Protein AF-A0A3R7GLI2-F1 (afdb_monomer)

Sequence (186 aa):
MEHVQGNAFTQNGYARLEALFQCEGLDLNDVQYLYNLLGQDGDVFDLVLVLRSPSLLTEYEPGRLAQRVFGTVTVLRRVLIKYREMEDQVRKLGKTSISDALKAQSENRNLRRQHKFLGDYWAREVKRLLDEKYDSTQRFREDVRKIYHECAENKQALEEEVHDLNEKLKDATMHCQILARQLRKS

Secondary structure (DSSP, 8-state):
--EETTTEEEEE-TTSPEEEEE-----HHHHHHHHHHH-TT--HHHHHHGGG-HHHHHHS-HHHHHHHHHHHHHHHHHHHHHHHHHHHHHHHHHHHHHHHHHHHHHHHHHHHHHHHHHHHHHHHHHHHHHHHHHHHHHHHHHHHHHHHHHHHHHHHHHHHHHHHHHHHHHHHHHHHHHHHHHHTT-

Mean predicted aligned error: 16.58 Å

pLDDT: mean 80.16, std 20.27, range [38.34, 98.5]

Organism: NCBI:txid325452

Solvent-accessible surface area (backbone atoms only — not comparable to full-atom values): 10407 Å² total; per-residue (Å²): 126,62,82,49,90,73,63,29,40,52,43,83,41,88,90,83,42,70,47,76,46,76,52,67,75,72,52,74,67,55,53,53,49,50,48,70,72,51,39,100,84,41,57,64,59,50,72,57,41,64,74,62,36,72,69,51,68,74,74,40,61,70,69,62,50,50,53,49,52,47,52,52,41,43,50,51,48,55,51,50,55,53,50,53,55,49,51,52,48,54,54,50,52,50,51,52,51,52,52,52,52,51,49,54,50,53,50,52,54,50,52,54,52,51,52,50,52,51,50,59,47,51,56,50,50,52,49,52,53,51,50,53,51,50,52,52,54,48,51,52,53,50,52,52,53,48,53,54,49,53,51,51,53,52,50,50,55,49,53,51,52,52,50,54,50,50,52,54,50,49,52,53,50,52,51,52,52,51,52,57,54,53,62,76,74,108

Radius of gyration: 58.91 Å; Cα contacts (8 Å, |Δi|>4): 65; chains: 1; bounding box: 119×25×161 Å

Structure (mmCIF, N/CA/C/O backbone):
data_AF-A0A3R7GLI2-F1
#
_entry.id   AF-A0A3R7GLI2-F1
#
loop_
_atom_site.group_PDB
_atom_site.id
_atom_site.type_symbol
_atom_site.label_atom_id
_atom_site.label_alt_id
_atom_site.label_comp_id
_atom_site.label_asym_id
_atom_site.label_entity_id
_atom_site.label_seq_id
_atom_site.pdbx_PDB_ins_code
_atom_site.Cartn_x
_atom_site.Cartn_y
_atom_site.Cartn_z
_atom_site.occupancy
_atom_site.B_iso_or_equiv
_atom_site.auth_seq_id
_atom_site.auth_comp_id
_atom_site.auth_asym_id
_atom_site.auth_atom_id
_atom_site.pdbx_PDB_model_num
ATOM 1 N N . MET A 1 1 ? 53.261 5.693 -62.642 1.00 44.53 1 MET A N 1
ATOM 2 C CA . MET A 1 1 ? 52.714 5.401 -61.303 1.00 44.53 1 MET A CA 1
ATOM 3 C C . MET A 1 1 ? 53.441 4.168 -60.822 1.00 44.53 1 MET A C 1
ATOM 5 O O . MET A 1 1 ? 53.191 3.101 -61.369 1.00 44.53 1 MET A O 1
ATOM 9 N N . GLU A 1 2 ? 54.388 4.319 -59.902 1.00 38.34 2 GLU A N 1
ATOM 10 C CA . GLU A 1 2 ? 54.962 3.165 -59.209 1.00 38.34 2 GLU A CA 1
ATOM 11 C C . GLU A 1 2 ? 54.164 2.935 -57.927 1.00 38.34 2 GLU A C 1
ATOM 13 O O . GLU A 1 2 ? 53.887 3.864 -57.168 1.00 38.34 2 GLU A O 1
ATOM 18 N N . HIS A 1 3 ? 53.722 1.696 -57.730 1.00 43.16 3 HIS A N 1
ATOM 19 C CA . HIS A 1 3 ? 53.072 1.279 -56.499 1.00 43.16 3 HIS A CA 1
ATOM 20 C C . HIS A 1 3 ? 54.148 1.092 -55.432 1.00 43.16 3 HIS A C 1
ATOM 22 O O . HIS A 1 3 ? 54.913 0.130 -55.491 1.00 43.16 3 HIS A O 1
ATOM 28 N N . VAL A 1 4 ? 54.181 1.976 -54.437 1.00 42.88 4 VAL A N 1
ATOM 29 C CA . VAL A 1 4 ? 54.943 1.719 -53.216 1.00 42.88 4 VAL A CA 1
ATOM 30 C C . VAL A 1 4 ? 54.059 0.871 -52.305 1.00 42.88 4 VAL A C 1
ATOM 32 O O . VAL A 1 4 ? 52.868 1.131 -52.126 1.00 42.88 4 VAL A O 1
ATOM 35 N N . GLN A 1 5 ? 54.622 -0.224 -51.808 1.00 41.00 5 GLN A N 1
ATOM 36 C CA . GLN A 1 5 ? 53.919 -1.242 -51.037 1.00 41.00 5 GLN A CA 1
ATOM 37 C C . GLN A 1 5 ? 53.166 -0.614 -49.845 1.00 41.00 5 GLN A C 1
ATOM 39 O O . GLN A 1 5 ? 53.774 0.019 -48.988 1.00 41.00 5 GLN A O 1
ATOM 44 N N . GLY A 1 6 ? 51.840 -0.806 -49.805 1.00 49.44 6 GLY A N 1
ATOM 45 C CA . GLY A 1 6 ? 50.944 -0.312 -48.751 1.00 49.44 6 GLY A CA 1
ATOM 46 C C . GLY A 1 6 ? 50.245 1.010 -49.082 1.00 49.44 6 GLY A C 1
ATOM 47 O O . GLY A 1 6 ? 50.699 2.052 -48.638 1.00 49.44 6 GLY A O 1
ATOM 48 N N . ASN A 1 7 ? 49.120 0.954 -49.817 1.00 49.56 7 ASN A N 1
ATOM 49 C CA . ASN A 1 7 ? 48.130 2.029 -50.070 1.00 49.56 7 ASN A CA 1
ATOM 50 C C . ASN A 1 7 ? 48.667 3.462 -50.301 1.00 49.56 7 ASN A C 1
ATOM 52 O O . ASN A 1 7 ? 47.937 4.439 -50.111 1.00 49.56 7 ASN A O 1
ATOM 56 N N . ALA A 1 8 ? 49.927 3.593 -50.709 1.00 44.00 8 ALA A N 1
ATOM 57 C CA . ALA A 1 8 ? 50.622 4.849 -50.888 1.00 44.00 8 ALA A CA 1
ATOM 58 C C . ALA A 1 8 ? 51.023 4.987 -52.357 1.00 44.00 8 ALA A C 1
ATOM 60 O O . ALA A 1 8 ? 51.628 4.087 -52.941 1.00 44.00 8 ALA A O 1
ATOM 61 N N . PHE A 1 9 ? 50.663 6.117 -52.957 1.00 49.59 9 PHE A N 1
ATOM 62 C CA . PHE A 1 9 ? 50.966 6.429 -54.348 1.00 49.59 9 PHE A CA 1
ATOM 63 C C . PHE A 1 9 ? 51.975 7.571 -54.407 1.00 49.59 9 PHE A C 1
ATOM 65 O O . PHE A 1 9 ? 51.814 8.571 -53.706 1.00 49.59 9 PHE A O 1
ATOM 72 N N . THR A 1 10 ? 52.992 7.449 -55.259 1.00 47.41 10 THR A N 1
ATOM 73 C CA . THR A 1 10 ? 53.890 8.560 -55.585 1.00 47.41 10 THR A CA 1
ATOM 74 C C . THR A 1 10 ? 53.328 9.341 -56.772 1.00 47.41 10 THR A C 1
ATOM 76 O O . THR A 1 10 ? 53.032 8.785 -57.836 1.00 47.41 10 THR A O 1
ATOM 79 N N . GLN A 1 11 ? 53.141 10.650 -56.590 1.00 48.44 11 GLN A N 1
ATOM 80 C CA . GLN A 1 11 ? 52.811 11.573 -57.676 1.00 48.44 11 GLN A CA 1
ATOM 81 C C . GLN A 1 11 ? 54.014 12.474 -57.958 1.00 48.44 11 GLN A C 1
ATOM 83 O O . GLN A 1 11 ? 54.547 13.101 -57.043 1.00 48.44 11 GLN A O 1
ATOM 88 N N . ASN A 1 12 ? 54.413 12.569 -59.232 1.00 45.59 12 ASN A N 1
ATOM 89 C CA . ASN A 1 12 ? 55.433 13.519 -59.673 1.00 45.59 12 ASN A CA 1
ATOM 90 C C . ASN A 1 12 ? 54.927 14.952 -59.464 1.00 45.59 12 ASN A C 1
ATOM 92 O O . ASN A 1 12 ? 54.012 15.405 -60.154 1.00 45.59 12 ASN A O 1
ATOM 96 N N . GLY A 1 13 ? 55.525 15.656 -58.508 1.00 54.19 13 GLY A N 1
ATOM 97 C CA . GLY A 1 13 ? 55.363 17.088 -58.315 1.00 54.19 13 GLY A CA 1
ATOM 98 C C . GLY A 1 13 ? 56.221 17.901 -59.286 1.00 54.19 13 GLY A C 1
ATOM 99 O O . GLY A 1 13 ? 57.098 17.383 -59.986 1.00 54.19 13 GLY A O 1
ATOM 100 N N . TYR A 1 14 ? 55.984 19.214 -59.316 1.00 43.09 14 TYR A N 1
ATOM 101 C CA . TYR A 1 14 ? 56.868 20.144 -60.019 1.00 43.09 14 TYR A CA 1
ATOM 102 C C . TYR A 1 14 ? 58.293 20.032 -59.442 1.00 43.09 14 TYR A C 1
ATOM 104 O O . TYR A 1 14 ? 58.470 20.030 -58.228 1.00 43.09 14 TYR A O 1
ATOM 112 N N . ALA A 1 15 ? 59.299 19.939 -60.321 1.00 50.97 15 ALA A N 1
ATOM 113 C CA . ALA A 1 15 ? 60.729 19.809 -59.995 1.00 50.97 15 ALA A CA 1
ATOM 114 C C . ALA A 1 15 ? 61.221 18.452 -59.424 1.00 50.97 15 ALA A C 1
ATOM 116 O O . ALA A 1 15 ? 62.150 18.440 -58.621 1.00 50.97 15 ALA A O 1
ATOM 117 N N . ARG A 1 16 ? 60.684 17.305 -59.884 1.00 48.94 16 ARG A N 1
ATOM 118 C CA . ARG A 1 16 ? 61.143 15.935 -59.510 1.00 48.94 16 ARG A CA 1
ATOM 119 C C . ARG A 1 16 ? 60.937 15.550 -58.032 1.00 48.94 16 ARG A C 1
ATOM 121 O O . ARG A 1 16 ? 61.539 14.591 -57.562 1.00 48.94 16 ARG A O 1
ATOM 128 N N . LEU A 1 17 ? 60.080 16.258 -57.299 1.00 44.62 17 LEU A N 1
ATOM 129 C CA . LEU A 1 17 ? 59.667 15.849 -55.954 1.00 44.62 17 LEU A CA 1
ATOM 130 C C . LEU A 1 17 ? 58.496 14.868 -56.039 1.00 44.62 17 LEU A C 1
ATOM 132 O O . LEU A 1 17 ? 57.423 15.227 -56.515 1.00 44.62 17 LEU A O 1
ATOM 136 N N . GLU A 1 18 ? 58.697 13.641 -55.568 1.00 53.31 18 GLU A N 1
ATOM 137 C CA . GLU A 1 18 ? 57.627 12.654 -55.416 1.00 53.31 18 GLU A CA 1
ATOM 138 C C . GLU A 1 18 ? 56.880 12.906 -54.102 1.00 53.31 18 GLU A C 1
ATOM 140 O O . GLU A 1 18 ? 57.451 12.807 -53.015 1.00 53.31 18 GLU A O 1
ATOM 145 N N . ALA A 1 19 ? 55.596 13.253 -54.191 1.00 52.72 19 ALA A N 1
ATOM 146 C CA . ALA A 1 19 ? 54.727 13.353 -53.023 1.00 52.72 19 ALA A CA 1
ATOM 147 C C . ALA A 1 19 ? 54.057 11.995 -52.771 1.00 52.72 19 ALA A C 1
ATOM 149 O O . ALA A 1 19 ? 53.404 11.452 -53.665 1.00 52.72 19 ALA A O 1
ATOM 150 N N . LEU A 1 20 ? 54.222 11.456 -51.558 1.00 45.91 20 LEU A N 1
ATOM 151 C CA . LEU A 1 20 ? 53.552 10.237 -51.103 1.00 45.91 20 LEU A CA 1
ATOM 152 C C . LEU A 1 20 ? 52.127 10.566 -50.645 1.00 45.91 20 LEU A C 1
ATOM 154 O O . LEU A 1 20 ? 51.928 11.244 -49.638 1.00 45.91 20 LEU A O 1
ATOM 158 N N . PHE A 1 21 ? 51.136 10.054 -51.368 1.00 49.72 21 PHE A N 1
ATOM 159 C CA . PHE A 1 21 ? 49.729 10.114 -50.986 1.00 49.72 21 PHE A CA 1
ATOM 160 C C . PHE A 1 21 ? 49.310 8.785 -50.371 1.00 49.72 21 PHE A C 1
ATOM 162 O O . PHE A 1 21 ? 49.219 7.784 -51.076 1.00 49.72 21 PHE A O 1
ATOM 169 N N . GLN A 1 22 ? 49.037 8.776 -49.066 1.00 52.19 22 GLN A N 1
ATOM 170 C CA . GLN A 1 22 ? 48.449 7.629 -48.378 1.00 52.19 22 GLN A CA 1
ATOM 171 C C . GLN A 1 22 ? 46.925 7.703 -48.503 1.00 52.19 22 GLN A C 1
ATOM 173 O O . GLN A 1 22 ? 46.304 8.666 -48.049 1.00 52.19 22 GLN A O 1
ATOM 178 N N . CYS A 1 23 ? 46.318 6.712 -49.151 1.00 52.50 23 CYS A N 1
ATOM 179 C CA . CYS A 1 23 ? 44.879 6.681 -49.387 1.00 52.50 23 CYS A CA 1
ATOM 180 C C . CYS A 1 23 ? 44.239 5.562 -48.566 1.00 52.50 23 CYS A C 1
ATOM 182 O O . CYS A 1 23 ? 44.448 4.375 -48.814 1.00 52.50 23 CYS A O 1
ATOM 184 N N . GLU A 1 24 ? 43.436 5.937 -47.575 1.00 57.94 24 GLU A N 1
ATOM 185 C CA . GLU A 1 24 ? 42.637 4.990 -46.805 1.00 57.94 24 GLU A CA 1
ATOM 186 C C . GLU A 1 24 ? 41.416 4.555 -47.628 1.00 57.94 24 GLU A C 1
ATOM 188 O O . GLU A 1 24 ? 40.456 5.305 -47.788 1.00 57.94 24 GLU A O 1
ATOM 193 N N . GLY A 1 25 ? 41.459 3.340 -48.181 1.00 62.31 25 GLY A N 1
ATOM 194 C CA . GLY A 1 25 ? 40.327 2.739 -48.894 1.00 62.31 25 GLY A CA 1
ATOM 195 C C . GLY A 1 25 ? 39.158 2.376 -47.970 1.00 62.31 25 GLY A C 1
ATOM 196 O O . GLY A 1 25 ? 39.333 2.272 -46.753 1.00 62.31 25 GLY A O 1
ATOM 197 N N . LEU A 1 26 ? 37.979 2.164 -48.561 1.00 71.19 26 LEU A N 1
ATOM 198 C CA . LEU A 1 26 ? 36.873 1.455 -47.910 1.00 71.19 26 LEU A CA 1
ATOM 199 C C . LEU A 1 26 ? 37.201 -0.039 -47.907 1.00 71.19 26 LEU A C 1
ATOM 201 O O . LEU A 1 26 ? 37.624 -0.578 -48.933 1.00 71.19 26 LEU A O 1
ATOM 205 N N . ASP A 1 27 ? 37.021 -0.698 -46.768 1.00 72.81 27 ASP A N 1
ATOM 206 C CA . ASP A 1 27 ? 37.147 -2.151 -46.700 1.00 72.81 27 ASP A CA 1
ATOM 207 C C . ASP A 1 27 ? 35.843 -2.853 -47.132 1.00 72.81 27 ASP A C 1
ATOM 209 O O . ASP A 1 27 ? 34.820 -2.225 -47.418 1.00 72.81 27 ASP A O 1
ATOM 213 N N . LEU A 1 28 ? 35.873 -4.185 -47.216 1.00 73.06 28 LEU A N 1
ATOM 214 C CA . LEU A 1 28 ? 34.711 -4.972 -47.634 1.00 73.06 28 LEU A CA 1
ATOM 215 C C . LEU A 1 28 ? 33.506 -4.794 -46.689 1.00 73.06 28 LEU A C 1
ATOM 217 O O . LEU A 1 28 ? 32.366 -4.801 -47.153 1.00 73.06 28 LEU A O 1
ATOM 221 N N . ASN A 1 29 ? 33.745 -4.596 -45.389 1.00 77.31 29 ASN A N 1
ATOM 222 C CA . ASN A 1 29 ? 32.682 -4.376 -44.408 1.00 77.31 29 ASN A CA 1
ATOM 223 C C . ASN A 1 29 ? 32.061 -2.987 -44.571 1.00 77.31 29 ASN A C 1
ATOM 225 O O . ASN A 1 29 ? 30.852 -2.832 -44.421 1.00 77.31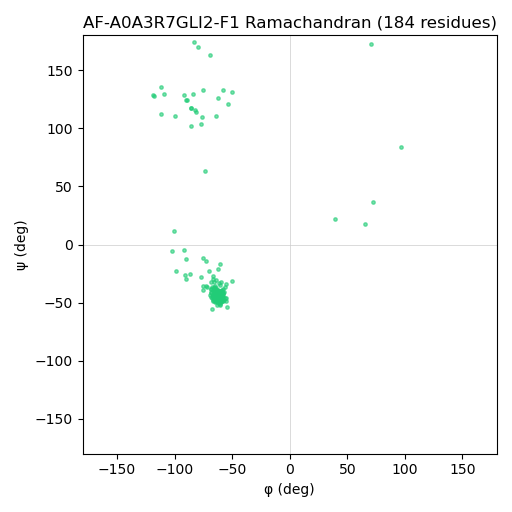 29 ASN A O 1
ATOM 229 N N . ASP A 1 30 ? 32.863 -1.977 -44.899 1.00 74.25 30 ASP A N 1
ATOM 230 C CA . ASP A 1 30 ? 32.403 -0.624 -45.194 1.00 74.25 30 ASP A CA 1
ATOM 231 C C . ASP A 1 30 ? 31.495 -0.599 -46.423 1.00 74.25 30 ASP A C 1
ATOM 233 O O . ASP A 1 30 ? 30.419 -0.002 -46.377 1.00 74.25 30 ASP A O 1
ATOM 237 N N . VAL A 1 31 ? 31.870 -1.318 -47.484 1.00 73.50 31 VAL A N 1
ATOM 238 C CA . VAL A 1 31 ? 31.051 -1.439 -48.700 1.00 73.50 31 VAL A CA 1
ATOM 239 C C . VAL A 1 31 ? 29.752 -2.206 -48.429 1.00 73.50 31 VAL A C 1
ATOM 241 O O . VAL A 1 31 ? 28.682 -1.758 -48.840 1.00 73.50 31 VAL A O 1
ATOM 244 N N . GLN A 1 32 ? 29.807 -3.320 -47.695 1.00 74.00 32 GLN A N 1
ATOM 245 C CA . GLN A 1 32 ? 28.605 -4.075 -47.314 1.00 74.00 32 GLN A CA 1
ATOM 246 C C . GLN A 1 32 ? 27.669 -3.264 -46.411 1.00 74.00 32 GLN A C 1
ATOM 248 O O . GLN A 1 32 ? 26.451 -3.312 -46.568 1.00 74.00 32 GLN A O 1
ATOM 253 N N . TYR A 1 33 ? 28.222 -2.489 -45.480 1.00 75.81 33 TYR A N 1
ATOM 254 C CA . TYR A 1 33 ? 27.436 -1.642 -44.591 1.00 75.81 33 TYR A CA 1
ATOM 255 C C . TYR A 1 33 ? 26.763 -0.494 -45.353 1.00 75.81 33 TYR A C 1
ATOM 257 O O . TYR A 1 33 ? 25.590 -0.221 -45.114 1.00 75.81 33 TYR A O 1
ATOM 265 N N . LEU A 1 34 ? 27.461 0.136 -46.307 1.00 74.56 34 LEU A N 1
ATOM 266 C CA . LEU A 1 34 ? 26.862 1.128 -47.209 1.00 74.56 34 LEU A CA 1
ATOM 267 C C . LEU A 1 34 ? 25.712 0.535 -48.024 1.00 74.56 34 LEU A C 1
ATOM 269 O O . LEU A 1 34 ? 24.665 1.166 -48.134 1.00 74.56 34 LEU A O 1
ATOM 273 N N . TYR A 1 35 ? 25.887 -0.680 -48.547 1.00 70.62 35 TYR A N 1
ATOM 274 C CA . TYR A 1 35 ? 24.849 -1.382 -49.302 1.00 70.62 35 TYR A CA 1
ATOM 275 C C . TYR A 1 35 ? 23.596 -1.638 -48.450 1.00 70.62 35 TYR A C 1
ATOM 277 O O . TYR A 1 35 ? 22.475 -1.381 -48.881 1.00 70.62 35 TYR A O 1
ATOM 285 N N . ASN A 1 36 ? 23.786 -2.066 -47.199 1.00 74.94 36 ASN A N 1
ATOM 286 C CA . ASN A 1 36 ? 22.685 -2.279 -46.259 1.00 74.94 36 ASN A CA 1
ATOM 287 C C . ASN A 1 36 ? 22.009 -0.967 -45.823 1.00 74.94 36 ASN A C 1
ATOM 289 O O . ASN A 1 36 ? 20.808 -0.963 -45.563 1.00 74.94 36 ASN A O 1
ATOM 293 N N . LEU A 1 37 ? 22.764 0.134 -45.734 1.00 71.56 37 LEU A N 1
ATOM 294 C CA . LEU A 1 37 ? 22.256 1.443 -45.320 1.00 71.56 37 LEU A CA 1
ATOM 295 C C . LEU A 1 37 ? 21.438 2.134 -46.421 1.00 71.56 37 LEU A C 1
ATOM 297 O O . LEU A 1 37 ? 20.444 2.790 -46.121 1.00 71.56 37 LEU A O 1
ATOM 301 N N . LEU A 1 38 ? 21.867 2.012 -47.678 1.00 68.38 38 LEU A N 1
ATOM 302 C CA . LEU A 1 38 ? 21.254 2.700 -48.817 1.00 68.38 38 LEU A CA 1
ATOM 303 C C . LEU A 1 38 ? 20.132 1.882 -49.485 1.00 68.38 38 LEU A C 1
ATOM 305 O O . LEU A 1 38 ? 19.351 2.442 -50.250 1.00 68.38 38 LEU A O 1
ATOM 309 N N . GLY A 1 39 ? 20.006 0.590 -49.155 1.00 61.94 39 GLY A N 1
ATOM 310 C CA . GLY A 1 39 ? 19.001 -0.307 -49.730 1.00 61.94 39 GLY A CA 1
ATOM 311 C C . GLY A 1 39 ? 19.274 -0.651 -51.201 1.00 61.94 39 GLY A C 1
ATOM 312 O O . GLY A 1 39 ? 20.166 -0.090 -51.829 1.00 61.94 39 GLY A O 1
ATOM 313 N N . GLN A 1 40 ? 18.501 -1.586 -51.770 1.00 55.53 40 GLN A N 1
ATOM 314 C CA . GLN A 1 40 ? 18.658 -2.043 -53.166 1.00 55.53 40 GLN A CA 1
ATOM 315 C C . GLN A 1 40 ? 18.485 -0.938 -54.233 1.00 55.53 40 GLN A C 1
ATOM 317 O O . GLN A 1 40 ? 18.924 -1.145 -55.358 1.00 55.53 40 GLN A O 1
ATOM 322 N N . ASP A 1 41 ? 17.898 0.212 -53.881 1.00 55.16 41 ASP A N 1
ATOM 323 C CA . ASP A 1 41 ? 17.738 1.398 -54.749 1.00 55.16 41 ASP A CA 1
ATOM 324 C C . ASP A 1 41 ? 18.894 2.410 -54.622 1.00 55.16 41 ASP A C 1
ATOM 326 O O . ASP A 1 41 ? 18.937 3.434 -55.305 1.00 55.16 41 ASP A O 1
ATOM 330 N N . GLY A 1 42 ? 19.827 2.157 -53.706 1.00 54.16 42 GLY A N 1
ATOM 331 C CA . GLY A 1 42 ? 20.953 3.021 -53.421 1.00 54.16 42 GLY A CA 1
ATOM 332 C C . GLY A 1 42 ? 22.115 2.732 -54.346 1.00 54.16 42 GLY A C 1
ATOM 333 O O . GLY A 1 42 ? 22.874 1.788 -54.130 1.00 54.16 42 GLY A O 1
ATOM 334 N N . ASP A 1 43 ? 22.277 3.579 -55.348 1.00 56.62 43 ASP A N 1
ATOM 335 C CA . ASP A 1 43 ? 23.268 3.457 -56.403 1.00 56.62 43 ASP A CA 1
ATOM 336 C C . ASP A 1 43 ? 24.695 3.794 -55.900 1.00 56.62 43 ASP A C 1
ATOM 338 O O . ASP A 1 43 ? 25.349 4.768 -56.279 1.00 56.62 43 ASP A O 1
ATOM 342 N N . VAL A 1 44 ? 25.190 2.984 -54.953 1.00 53.66 44 VAL A N 1
ATOM 343 C CA . VAL A 1 44 ? 26.591 2.977 -54.490 1.00 53.66 44 VAL A CA 1
ATOM 344 C C . VAL A 1 44 ? 27.510 2.767 -55.688 1.00 53.66 44 VAL A C 1
ATOM 346 O O . VAL A 1 44 ? 28.607 3.328 -55.745 1.00 53.66 44 VAL A O 1
ATOM 349 N N . PHE A 1 45 ? 27.031 1.979 -56.653 1.00 49.28 45 PHE A N 1
ATOM 350 C CA . PHE A 1 45 ? 27.675 1.804 -57.934 1.00 49.28 45 PHE A CA 1
ATOM 351 C C . PHE A 1 45 ? 27.649 3.097 -58.743 1.00 49.28 45 PHE A C 1
ATOM 353 O O . PHE A 1 45 ? 28.741 3.481 -59.121 1.00 49.28 45 PHE A O 1
ATOM 360 N N . ASP A 1 46 ? 26.555 3.845 -58.906 1.00 51.19 46 ASP A N 1
ATOM 361 C CA . ASP A 1 46 ? 26.607 5.166 -59.566 1.00 51.19 46 ASP A CA 1
ATOM 362 C C . ASP A 1 46 ? 27.499 6.186 -58.857 1.00 51.19 46 ASP A C 1
ATOM 364 O O . ASP A 1 46 ? 28.190 6.942 -59.529 1.00 51.19 46 ASP A O 1
ATOM 368 N N . LEU A 1 47 ? 27.611 6.207 -57.527 1.00 53.12 47 LEU A N 1
ATOM 369 C CA . LEU A 1 47 ? 28.556 7.136 -56.882 1.00 53.12 47 LEU A CA 1
ATOM 370 C C . LEU A 1 47 ? 30.024 6.823 -57.258 1.00 53.12 47 LEU A C 1
ATOM 372 O O . LEU A 1 47 ? 30.861 7.726 -57.353 1.00 53.12 47 LEU A O 1
ATOM 376 N N . VAL A 1 48 ? 30.332 5.546 -57.508 1.00 50.94 48 VAL A N 1
ATOM 377 C CA . VAL A 1 48 ? 31.651 5.053 -57.948 1.00 50.94 48 VAL A CA 1
ATOM 378 C C . VAL A 1 48 ? 31.783 5.035 -59.487 1.00 50.94 48 VAL A C 1
ATOM 380 O O . VAL A 1 48 ? 32.881 5.221 -60.013 1.00 50.94 48 VAL A O 1
ATOM 383 N N . LEU A 1 49 ? 30.683 4.852 -60.222 1.00 46.31 49 LEU A N 1
ATOM 384 C CA . LEU A 1 49 ? 30.585 4.711 -61.680 1.00 46.31 49 LEU A CA 1
ATOM 385 C C . LEU A 1 49 ? 30.364 6.047 -62.389 1.00 46.31 49 LEU A C 1
ATOM 387 O O . LEU A 1 49 ? 30.853 6.197 -63.505 1.00 46.31 49 LEU A O 1
ATOM 391 N N . VAL A 1 50 ? 29.770 7.055 -61.744 1.00 47.88 50 VAL A N 1
ATOM 392 C CA . VAL A 1 50 ? 29.809 8.452 -62.210 1.00 47.88 50 VAL A CA 1
ATOM 393 C C . VAL A 1 50 ? 31.266 8.881 -62.361 1.00 47.88 50 VAL A C 1
ATOM 395 O O . VAL A 1 50 ? 31.603 9.513 -63.356 1.00 47.88 50 VAL A O 1
ATOM 398 N N . LEU A 1 51 ? 32.164 8.427 -61.477 1.00 47.34 51 LEU A N 1
ATOM 399 C CA . LEU A 1 51 ? 33.618 8.585 -61.624 1.00 47.34 51 LEU A CA 1
ATOM 400 C C . LEU A 1 51 ? 34.267 7.704 -62.707 1.00 47.34 51 LEU A C 1
ATOM 402 O O . LEU A 1 51 ? 35.407 7.957 -63.094 1.00 47.34 51 LEU A O 1
ATOM 406 N N . ARG A 1 52 ? 33.561 6.688 -63.204 1.00 43.34 52 ARG A N 1
ATOM 407 C CA . ARG A 1 52 ? 33.981 5.772 -64.275 1.00 43.34 52 ARG A CA 1
ATOM 408 C C . ARG A 1 52 ? 33.364 6.136 -65.635 1.00 43.34 52 ARG A C 1
ATOM 410 O O . ARG A 1 52 ? 33.459 5.354 -66.579 1.00 43.34 52 ARG A O 1
ATOM 417 N N . SER A 1 53 ? 32.751 7.314 -65.753 1.00 43.97 53 SER A N 1
ATOM 418 C CA . SER A 1 53 ? 32.261 7.836 -67.029 1.00 43.97 53 SER A CA 1
ATOM 419 C C . SER A 1 53 ? 33.443 8.045 -67.992 1.00 43.97 53 SER A C 1
ATOM 421 O O . SER A 1 53 ? 34.386 8.758 -67.637 1.00 43.97 53 SER A O 1
ATOM 423 N N . PRO A 1 54 ? 33.428 7.488 -69.219 1.00 48.88 54 PRO A N 1
ATOM 424 C CA . PRO A 1 54 ? 34.521 7.671 -70.178 1.00 48.88 54 PRO A CA 1
ATOM 425 C C . PRO A 1 54 ? 34.728 9.138 -70.591 1.00 48.88 54 PRO A C 1
ATOM 427 O O . PRO A 1 54 ? 35.832 9.498 -70.982 1.00 48.88 54 PRO A O 1
ATOM 430 N N . SER A 1 55 ? 33.717 9.998 -70.422 1.00 48.19 55 SER A N 1
ATOM 431 C CA . SER A 1 55 ? 33.809 11.452 -70.618 1.00 48.19 55 SER A CA 1
ATOM 432 C C . SER A 1 55 ? 34.715 12.163 -69.599 1.00 48.19 55 SER A C 1
ATOM 434 O O . SER A 1 55 ? 35.374 13.139 -69.955 1.00 48.19 55 SER A O 1
ATOM 436 N N . LEU A 1 56 ? 34.835 11.654 -68.365 1.00 50.00 56 LEU A N 1
ATOM 437 C CA . LEU A 1 56 ? 35.737 12.214 -67.346 1.00 50.00 56 LEU A CA 1
ATOM 438 C C . LEU A 1 56 ? 37.202 11.840 -67.588 1.00 50.00 56 LEU A C 1
ATOM 440 O O . LEU A 1 56 ? 38.090 12.604 -67.220 1.00 50.00 56 LEU A O 1
ATOM 444 N N . LEU A 1 57 ? 37.455 10.694 -68.229 1.00 50.12 57 LEU A N 1
ATOM 445 C CA . LEU A 1 57 ? 38.801 10.269 -68.634 1.00 50.12 57 LEU A CA 1
ATOM 446 C C . LEU A 1 57 ? 39.361 11.126 -69.780 1.00 50.12 57 LEU A C 1
ATOM 448 O O . LEU A 1 57 ? 40.575 11.211 -69.936 1.00 50.12 57 LEU A O 1
ATOM 452 N N . THR A 1 58 ? 38.489 11.779 -70.555 1.00 51.59 58 THR A N 1
ATOM 453 C CA . THR A 1 58 ? 38.859 12.765 -71.584 1.00 51.59 58 THR A CA 1
ATOM 454 C C . THR A 1 58 ? 39.020 14.192 -71.050 1.00 51.59 58 THR A C 1
ATOM 456 O O . THR A 1 58 ? 39.762 14.964 -71.650 1.00 51.59 58 THR A O 1
ATOM 459 N N . GLU A 1 59 ? 38.364 14.559 -69.941 1.00 54.62 59 GLU A N 1
ATOM 460 C CA . GLU A 1 59 ? 38.405 15.924 -69.376 1.00 54.62 59 GLU A CA 1
ATOM 461 C C . GLU A 1 59 ? 39.398 16.105 -68.212 1.00 54.62 59 GLU A C 1
ATOM 463 O O . GLU A 1 59 ? 39.845 17.226 -67.949 1.00 54.62 59 GLU A O 1
ATOM 468 N N . TYR A 1 60 ? 39.772 15.032 -67.505 1.00 52.59 60 TYR A N 1
ATOM 469 C CA . TYR A 1 60 ? 40.629 15.109 -66.320 1.00 52.59 60 TYR A CA 1
ATOM 470 C C . TYR A 1 60 ? 41.940 14.337 -66.481 1.00 52.59 60 TYR A C 1
ATOM 472 O O . TYR A 1 60 ? 41.957 13.138 -66.736 1.00 52.59 60 TYR A O 1
ATOM 480 N N . GLU A 1 61 ? 43.053 15.019 -66.196 1.00 61.41 61 GLU A N 1
ATOM 481 C CA . GLU A 1 61 ? 44.350 14.386 -65.938 1.00 61.41 61 GLU A CA 1
ATOM 482 C C . GLU A 1 61 ? 44.199 13.267 -64.881 1.00 61.41 61 GLU A C 1
ATOM 484 O O . GLU A 1 61 ? 43.633 13.536 -63.811 1.00 61.41 61 GLU A O 1
ATOM 489 N N . PRO A 1 62 ? 44.729 12.047 -65.109 1.00 63.66 62 PRO A N 1
ATOM 490 C CA . PRO A 1 62 ? 44.542 10.883 -64.232 1.00 63.66 62 PRO A CA 1
ATOM 491 C C . PRO A 1 62 ? 44.823 11.135 -62.741 1.00 63.66 62 PRO A C 1
ATOM 493 O O . PRO A 1 62 ? 44.161 10.568 -61.872 1.00 63.66 62 PRO A O 1
ATOM 496 N N . GLY A 1 63 ? 45.761 12.036 -62.425 1.00 62.84 63 GLY A N 1
ATOM 497 C CA . GLY A 1 63 ? 46.058 12.437 -61.046 1.00 62.84 63 GLY A CA 1
ATOM 498 C C . GLY A 1 63 ? 44.933 13.226 -60.361 1.00 62.84 63 GLY A C 1
ATOM 499 O O . GLY A 1 63 ? 44.671 13.013 -59.178 1.00 62.84 63 GLY A O 1
ATOM 500 N N . ARG A 1 64 ? 44.217 14.097 -61.090 1.00 66.44 64 ARG A N 1
ATOM 501 C CA . ARG A 1 64 ? 43.096 14.884 -60.538 1.00 66.44 64 ARG A CA 1
ATOM 502 C C . ARG A 1 64 ? 41.862 14.024 -60.287 1.00 66.44 64 ARG A C 1
ATOM 504 O O . ARG A 1 64 ? 41.168 14.234 -59.292 1.00 66.44 64 ARG A O 1
ATOM 511 N N . LEU A 1 65 ? 41.615 13.043 -61.156 1.00 67.12 65 LEU A N 1
ATOM 512 C CA . LEU A 1 65 ? 40.551 12.063 -60.954 1.00 67.12 65 LEU A CA 1
ATOM 513 C C . LEU A 1 65 ? 40.824 11.239 -59.692 1.00 67.12 65 LEU A C 1
ATOM 515 O O . LEU A 1 65 ? 39.985 11.218 -58.795 1.00 67.12 65 LEU A O 1
ATOM 519 N N . ALA A 1 66 ? 42.020 10.654 -59.574 1.00 66.00 66 ALA A N 1
ATOM 520 C CA . ALA A 1 66 ? 42.419 9.863 -58.411 1.00 66.00 66 ALA A CA 1
ATOM 521 C C . ALA A 1 66 ? 42.286 10.653 -57.096 1.00 66.00 66 ALA A C 1
ATOM 523 O O . ALA A 1 66 ? 41.669 10.172 -56.148 1.00 66.00 66 ALA A O 1
ATOM 524 N N . GLN A 1 67 ? 42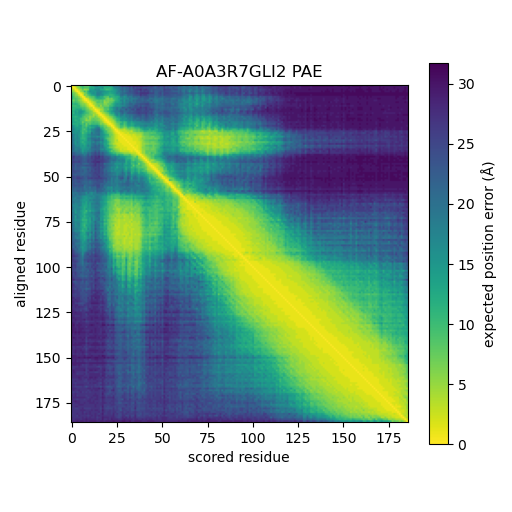.763 11.902 -57.055 1.00 66.75 67 GLN A N 1
ATOM 525 C CA . GLN A 1 67 ? 42.645 12.768 -55.877 1.00 66.75 67 GLN A CA 1
ATOM 526 C C . GLN A 1 67 ? 41.187 12.974 -55.435 1.00 66.75 67 GLN A C 1
ATOM 528 O O . GLN A 1 67 ? 40.889 12.945 -54.239 1.00 66.75 67 GLN A O 1
ATOM 533 N N . ARG A 1 68 ? 40.265 13.154 -56.388 1.00 72.06 68 ARG A N 1
ATOM 534 C CA . ARG A 1 68 ? 38.835 13.312 -56.100 1.00 72.06 68 ARG A CA 1
ATOM 535 C C . ARG A 1 68 ? 38.214 12.011 -55.592 1.00 72.06 68 ARG A C 1
ATOM 537 O O . ARG A 1 68 ? 37.500 12.058 -54.594 1.00 72.06 68 ARG A O 1
ATOM 544 N N . VAL A 1 69 ? 38.537 10.869 -56.218 1.00 71.81 69 VAL A N 1
ATOM 545 C CA . VAL A 1 69 ? 38.112 9.530 -55.755 1.00 71.81 69 VAL A CA 1
ATOM 546 C C . VAL A 1 69 ? 38.528 9.343 -54.298 1.00 71.81 69 VAL A C 1
ATOM 548 O O . VAL A 1 69 ? 37.698 9.054 -53.438 1.00 71.81 69 VAL A O 1
ATOM 551 N N . PHE A 1 70 ? 39.815 9.546 -54.009 1.00 70.94 70 PHE A N 1
ATOM 552 C CA . PHE A 1 70 ? 40.380 9.311 -52.687 1.00 70.94 70 PHE A CA 1
ATOM 553 C C . PHE A 1 70 ? 39.806 10.266 -51.640 1.00 70.94 70 PHE A C 1
ATOM 555 O O . PHE A 1 70 ? 39.492 9.834 -50.529 1.00 70.94 70 PHE A O 1
ATOM 562 N N . GLY A 1 71 ? 39.594 11.536 -51.997 1.00 70.56 71 GLY A N 1
ATOM 563 C CA . GLY A 1 71 ? 38.916 12.505 -51.137 1.00 70.56 71 GLY A CA 1
ATOM 564 C C . GLY A 1 71 ? 37.504 12.053 -50.758 1.00 70.56 71 GLY A C 1
ATOM 565 O O . GLY A 1 71 ? 37.167 12.025 -49.573 1.00 70.56 71 GLY A O 1
ATOM 566 N N . THR A 1 72 ? 36.705 11.625 -51.737 1.00 76.75 72 THR A N 1
ATOM 567 C CA . THR A 1 72 ? 35.335 11.140 -51.507 1.00 76.75 72 THR A CA 1
ATOM 568 C C . THR A 1 72 ? 35.311 9.869 -50.658 1.00 76.75 72 THR A C 1
ATOM 570 O O . THR A 1 72 ? 34.565 9.806 -49.682 1.00 76.75 72 THR A O 1
ATOM 573 N N . VAL A 1 73 ? 36.167 8.891 -50.958 1.00 76.62 73 VAL A N 1
ATOM 574 C CA . VAL A 1 73 ? 36.305 7.634 -50.196 1.00 76.62 73 VAL A CA 1
ATOM 575 C C . VAL A 1 73 ? 36.675 7.911 -48.734 1.00 76.62 73 VAL A C 1
ATOM 577 O O . VAL A 1 73 ? 36.064 7.356 -47.820 1.00 76.62 73 VAL A O 1
ATOM 580 N N . THR A 1 74 ? 37.605 8.837 -48.495 1.00 76.75 74 THR A N 1
ATOM 581 C CA . THR A 1 74 ? 38.036 9.217 -47.139 1.00 76.75 74 THR A CA 1
ATOM 582 C C . THR A 1 74 ? 36.908 9.888 -46.347 1.00 76.75 74 THR A C 1
ATOM 584 O O . THR A 1 74 ? 36.764 9.675 -45.140 1.00 76.75 74 THR A O 1
ATOM 587 N N . VAL A 1 75 ? 36.099 10.724 -47.004 1.00 78.31 75 VAL A N 1
ATOM 588 C CA . VAL A 1 75 ? 34.930 11.357 -46.375 1.00 78.31 75 VAL A CA 1
ATOM 589 C C . VAL A 1 75 ? 33.863 10.311 -46.051 1.00 78.31 75 VAL A C 1
ATOM 591 O O . VAL A 1 75 ? 33.387 10.282 -44.917 1.00 78.31 75 VAL A O 1
ATOM 594 N N . LEU A 1 76 ? 33.547 9.410 -46.988 1.00 80.69 76 LEU A N 1
ATOM 595 C CA . LEU A 1 76 ? 32.589 8.320 -46.773 1.00 80.69 76 LEU A CA 1
ATOM 596 C C . LEU A 1 76 ? 32.998 7.430 -45.598 1.00 80.69 76 LEU A C 1
ATOM 598 O O . LEU A 1 76 ? 32.176 7.148 -44.728 1.00 80.69 76 LEU A O 1
ATOM 602 N N . ARG A 1 77 ? 34.279 7.058 -45.511 1.00 80.06 77 ARG A N 1
ATOM 603 C CA . ARG A 1 77 ? 34.795 6.250 -44.402 1.00 80.06 77 ARG A CA 1
ATOM 604 C C . ARG A 1 77 ? 34.636 6.949 -43.051 1.00 80.06 77 ARG A C 1
ATOM 606 O O . ARG A 1 77 ? 34.186 6.334 -42.087 1.00 80.06 77 ARG A O 1
ATOM 613 N N . ARG A 1 78 ? 34.938 8.251 -42.972 1.00 82.56 78 ARG A N 1
ATOM 614 C CA . ARG A 1 78 ? 34.731 9.033 -41.739 1.00 82.56 78 ARG A CA 1
ATOM 615 C C . ARG A 1 78 ? 33.261 9.104 -41.335 1.00 82.56 78 ARG A C 1
ATOM 617 O O . ARG A 1 78 ? 32.955 8.946 -40.154 1.00 82.56 78 ARG A O 1
ATOM 624 N N . VAL A 1 79 ? 32.363 9.306 -42.297 1.00 84.31 79 VAL A N 1
ATOM 625 C CA . VAL A 1 79 ? 30.913 9.313 -42.049 1.00 84.31 79 VAL A CA 1
ATOM 626 C C . VAL A 1 79 ? 30.439 7.946 -41.549 1.00 84.31 79 VAL A C 1
A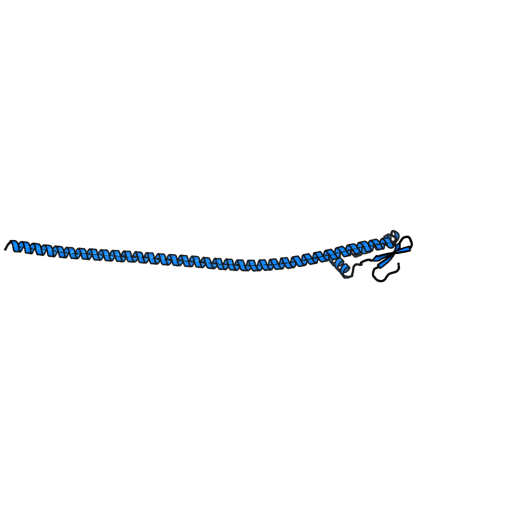TOM 628 O O . VAL A 1 79 ? 29.702 7.891 -40.568 1.00 84.31 79 VAL A O 1
ATOM 631 N N . LEU A 1 80 ? 30.912 6.850 -42.146 1.00 85.69 80 LEU A N 1
ATOM 632 C CA . LEU A 1 80 ? 30.572 5.487 -41.728 1.00 85.69 80 LEU A CA 1
ATOM 633 C C . LEU A 1 80 ? 30.989 5.179 -40.293 1.00 85.69 80 LEU A C 1
ATOM 635 O O . LEU A 1 80 ? 30.191 4.648 -39.522 1.00 85.69 80 LEU A O 1
ATOM 639 N N . ILE A 1 81 ? 32.217 5.541 -39.918 1.00 86.06 81 ILE A N 1
ATOM 640 C CA . ILE A 1 81 ? 32.711 5.349 -38.550 1.00 86.06 81 ILE A CA 1
ATOM 641 C C . ILE A 1 81 ? 31.810 6.099 -37.562 1.00 86.06 81 ILE A C 1
ATOM 643 O O . ILE A 1 81 ? 31.361 5.517 -36.575 1.00 86.06 81 ILE A O 1
ATOM 647 N N . LYS A 1 82 ? 31.472 7.361 -37.857 1.00 88.31 82 LYS A N 1
ATOM 648 C CA . LYS A 1 82 ? 30.581 8.160 -37.003 1.00 88.31 82 LYS A CA 1
ATOM 649 C C . LYS A 1 82 ? 29.159 7.626 -36.939 1.00 88.31 82 LYS A C 1
ATOM 651 O O . LYS A 1 82 ? 28.565 7.635 -35.863 1.00 88.31 82 LYS A O 1
ATOM 656 N N . TYR A 1 83 ? 28.630 7.119 -38.045 1.00 87.75 83 TYR A N 1
ATOM 657 C CA . TYR A 1 83 ? 27.309 6.508 -38.061 1.00 87.75 83 TYR A CA 1
ATOM 658 C C . TYR A 1 83 ? 27.262 5.234 -37.202 1.00 87.75 83 TYR A C 1
ATOM 660 O O . TYR A 1 83 ? 26.357 5.095 -36.383 1.00 87.75 83 TYR A O 1
ATOM 668 N N . ARG A 1 84 ? 28.273 4.357 -37.293 1.00 89.06 84 ARG A N 1
ATOM 669 C CA . ARG A 1 84 ? 28.376 3.156 -36.441 1.00 89.06 84 ARG A CA 1
ATOM 670 C C . ARG A 1 84 ? 28.521 3.508 -34.960 1.00 89.06 84 ARG A C 1
ATOM 672 O O . ARG A 1 84 ? 27.841 2.926 -34.122 1.00 89.06 84 ARG A O 1
ATOM 679 N N . GLU A 1 85 ? 29.361 4.490 -34.627 1.00 91.44 85 GLU A N 1
ATOM 680 C CA . GLU A 1 85 ? 29.493 4.989 -33.249 1.00 91.44 85 GLU A CA 1
ATOM 681 C C . GLU A 1 85 ? 28.148 5.491 -32.698 1.00 91.44 85 GLU A C 1
ATOM 683 O O . GLU A 1 85 ? 27.796 5.194 -31.554 1.00 91.44 85 GLU A O 1
ATOM 688 N N . MET A 1 86 ? 27.387 6.230 -33.510 1.00 93.56 86 MET A N 1
ATOM 689 C CA . MET A 1 86 ? 26.055 6.711 -33.145 1.00 93.56 86 MET A CA 1
ATOM 690 C C . MET A 1 86 ? 25.065 5.552 -32.973 1.00 93.56 86 MET A C 1
ATOM 692 O O . MET A 1 86 ? 24.349 5.509 -31.973 1.00 93.56 86 MET A O 1
ATOM 696 N N . GLU A 1 87 ? 25.033 4.594 -33.901 1.00 90.81 87 GLU A N 1
ATOM 697 C CA . GLU A 1 87 ? 24.163 3.414 -33.835 1.00 90.81 87 GLU A CA 1
ATOM 698 C C . GLU A 1 87 ? 24.423 2.594 -32.559 1.00 90.81 87 GLU A C 1
ATOM 700 O O . GLU A 1 87 ? 23.494 2.205 -31.843 1.00 90.81 87 GLU A O 1
ATOM 705 N N . ASP A 1 88 ? 25.695 2.393 -32.217 1.00 93.38 88 ASP A N 1
ATOM 706 C CA . ASP A 1 88 ? 26.123 1.717 -30.997 1.00 93.38 88 ASP A CA 1
ATOM 707 C C . ASP A 1 88 ? 25.645 2.442 -29.736 1.00 93.38 88 ASP A C 1
ATOM 709 O O . ASP A 1 88 ? 25.181 1.797 -28.787 1.00 93.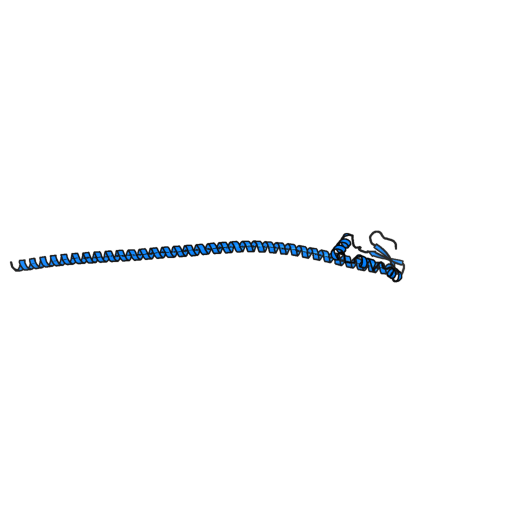38 88 ASP A O 1
ATOM 713 N N . GLN A 1 89 ? 25.750 3.773 -29.712 1.00 94.12 89 GLN A N 1
ATOM 714 C CA . GLN A 1 89 ? 25.259 4.596 -28.606 1.00 94.12 89 GLN A CA 1
ATOM 715 C C . GLN A 1 89 ? 23.740 4.500 -28.477 1.00 94.12 89 GLN A C 1
ATOM 717 O O . GLN A 1 89 ? 23.250 4.229 -27.381 1.00 94.12 89 GLN A O 1
ATOM 722 N N . VAL A 1 90 ? 22.999 4.637 -29.580 1.00 93.75 90 VAL A N 1
ATOM 723 C CA . VAL A 1 90 ? 21.532 4.506 -29.605 1.00 93.75 90 VAL A CA 1
ATOM 724 C C . VAL A 1 90 ? 21.107 3.127 -29.105 1.00 93.75 90 VAL A C 1
ATOM 726 O O . VAL A 1 90 ? 20.223 3.018 -28.256 1.00 93.75 90 VAL A O 1
ATOM 729 N N . ARG A 1 91 ? 21.780 2.061 -29.545 1.00 94.88 91 ARG A N 1
ATOM 730 C CA . ARG A 1 91 ? 21.498 0.693 -29.097 1.00 94.88 91 ARG A CA 1
ATOM 731 C C . ARG A 1 91 ? 21.793 0.493 -27.610 1.00 94.88 91 ARG A C 1
ATOM 733 O O . ARG A 1 91 ? 21.024 -0.185 -26.927 1.00 94.88 91 ARG A O 1
ATOM 740 N N . LYS A 1 92 ? 22.890 1.054 -27.092 1.00 94.50 92 LYS A N 1
ATOM 741 C CA . LYS A 1 92 ? 23.226 1.001 -25.657 1.00 94.50 92 LYS A CA 1
ATOM 742 C C . LYS A 1 92 ? 22.203 1.767 -24.821 1.00 94.50 92 LYS A C 1
ATOM 744 O O . LYS A 1 92 ? 21.672 1.189 -23.878 1.00 94.50 92 LYS A O 1
ATOM 749 N N . LEU A 1 93 ? 21.883 3.002 -25.209 1.00 93.81 93 LEU A N 1
ATOM 750 C CA . LEU A 1 93 ? 20.873 3.837 -24.552 1.00 93.81 93 LEU A CA 1
ATOM 751 C C . LEU A 1 93 ? 19.489 3.179 -24.575 1.00 93.81 93 LEU A C 1
ATOM 753 O O . LEU A 1 93 ? 18.785 3.181 -23.568 1.00 93.81 93 LEU A O 1
ATOM 757 N N . GLY A 1 94 ? 19.115 2.555 -25.694 1.00 94.56 94 GLY A N 1
ATOM 758 C CA . GLY A 1 94 ? 17.882 1.779 -25.800 1.00 94.56 94 GLY A CA 1
ATOM 759 C C . GLY A 1 94 ? 17.856 0.608 -24.816 1.00 94.56 94 GLY A C 1
ATOM 760 O O . GLY A 1 94 ? 16.879 0.436 -24.092 1.00 94.56 94 GLY A O 1
ATOM 761 N N . LYS A 1 95 ? 18.947 -0.164 -24.714 1.00 93.06 95 LYS A N 1
ATOM 762 C CA . LYS A 1 95 ? 19.055 -1.274 -23.749 1.00 93.06 95 LYS A CA 1
ATOM 763 C C . LYS A 1 95 ? 18.962 -0.803 -22.297 1.00 93.06 95 LYS A C 1
ATOM 765 O O . LYS A 1 95 ? 18.238 -1.424 -21.521 1.00 93.06 95 LYS A O 1
ATOM 770 N N . THR A 1 96 ? 19.667 0.268 -21.928 1.00 95.12 96 THR A N 1
ATOM 771 C CA . THR A 1 96 ? 19.610 0.812 -20.560 1.00 95.12 96 THR A CA 1
ATOM 772 C C . THR A 1 96 ? 18.220 1.351 -20.249 1.00 95.12 96 THR A C 1
ATOM 774 O O . THR A 1 96 ? 17.645 0.977 -19.235 1.00 95.12 96 THR A O 1
ATOM 777 N N . SER A 1 97 ? 17.620 2.113 -21.170 1.00 96.06 97 SER A N 1
ATOM 778 C CA . SER A 1 97 ? 16.265 2.648 -21.010 1.00 96.06 97 SER A CA 1
ATOM 779 C C . SER A 1 97 ? 15.216 1.543 -20.850 1.00 96.06 97 SER A C 1
ATOM 781 O O . SER A 1 97 ? 14.373 1.625 -19.958 1.00 96.06 97 SER A O 1
ATOM 783 N N . ILE A 1 98 ? 15.291 0.472 -21.650 1.00 95.81 98 ILE A N 1
ATOM 784 C CA . ILE A 1 98 ? 14.397 -0.689 -21.519 1.00 95.81 98 ILE A CA 1
ATOM 785 C C . ILE A 1 98 ? 14.607 -1.384 -20.170 1.00 95.81 98 ILE A C 1
ATOM 787 O O . ILE A 1 98 ? 13.634 -1.713 -19.494 1.00 95.81 98 ILE A O 1
ATOM 791 N N . SER A 1 99 ? 15.859 -1.594 -19.757 1.00 96.19 99 SER A N 1
ATOM 792 C CA . SER A 1 99 ? 16.182 -2.202 -18.462 1.00 96.19 99 SER A CA 1
ATOM 793 C C . SER A 1 99 ? 15.617 -1.387 -17.293 1.00 96.19 99 SER A C 1
ATOM 795 O O . SER A 1 99 ? 14.975 -1.946 -16.400 1.00 96.19 99 SER A O 1
ATOM 797 N N . ASP A 1 100 ? 15.795 -0.067 -17.317 1.00 96.88 100 ASP A N 1
ATOM 798 C CA . ASP A 1 100 ? 15.291 0.840 -16.285 1.00 96.88 100 ASP A CA 1
ATOM 799 C C . ASP A 1 100 ? 13.759 0.872 -16.264 1.00 96.88 100 ASP A C 1
ATOM 801 O O . ASP A 1 100 ? 13.149 0.795 -15.196 1.00 96.88 100 ASP A O 1
ATOM 805 N N . ALA A 1 101 ? 13.120 0.896 -17.438 1.00 97.44 101 ALA A N 1
ATOM 806 C CA . ALA A 1 101 ? 11.667 0.825 -17.556 1.00 97.44 101 ALA A CA 1
ATOM 807 C C . ALA A 1 101 ? 11.107 -0.496 -17.001 1.00 97.44 101 ALA A C 1
ATOM 809 O O . ALA A 1 101 ? 10.091 -0.487 -16.302 1.00 97.44 101 ALA A O 1
ATOM 810 N N . LEU A 1 102 ? 11.772 -1.629 -17.255 1.00 97.62 102 LEU A N 1
ATOM 811 C CA . LEU A 1 102 ? 11.386 -2.930 -16.697 1.00 97.62 102 LEU A CA 1
ATOM 812 C C . LEU A 1 102 ? 11.541 -2.962 -15.172 1.00 97.62 102 LEU A C 1
ATOM 814 O O . LEU A 1 102 ? 10.642 -3.443 -14.473 1.00 97.62 102 LEU A O 1
ATOM 818 N N . LYS A 1 103 ? 12.635 -2.405 -14.640 1.00 97.81 103 LYS A N 1
ATOM 819 C CA . LYS A 1 103 ? 12.846 -2.274 -13.193 1.00 97.81 103 LYS A CA 1
ATOM 820 C C . LYS A 1 103 ? 11.750 -1.418 -12.556 1.00 97.81 103 LYS A C 1
ATOM 822 O O . LYS A 1 103 ? 11.054 -1.904 -11.661 1.00 97.81 103 LYS A O 1
ATOM 827 N N . ALA A 1 104 ? 11.508 -0.221 -13.086 1.00 96.69 104 ALA A N 1
ATOM 828 C CA . ALA A 1 104 ? 10.442 0.666 -12.624 1.00 96.69 104 ALA A CA 1
ATOM 829 C C . ALA A 1 104 ? 9.058 -0.001 -12.713 1.00 96.69 104 ALA A C 1
ATOM 831 O O . ALA A 1 104 ? 8.235 0.130 -11.805 1.00 96.69 104 ALA A O 1
ATOM 832 N N . GLN A 1 105 ? 8.795 -0.782 -13.766 1.00 97.69 105 GLN A N 1
ATOM 833 C CA . GLN A 1 105 ? 7.549 -1.537 -13.901 1.00 97.69 105 GLN A CA 1
ATOM 834 C C . GLN A 1 105 ? 7.401 -2.594 -12.796 1.00 97.69 105 GLN A C 1
ATOM 836 O O . GLN A 1 105 ? 6.314 -2.744 -12.229 1.00 97.69 105 GLN A O 1
ATOM 841 N N . SER A 1 106 ? 8.469 -3.330 -12.482 1.00 97.44 106 SER A N 1
ATOM 842 C CA . SER A 1 106 ? 8.463 -4.332 -11.410 1.00 97.44 106 SER A CA 1
ATOM 843 C C . SER A 1 106 ? 8.231 -3.704 -10.031 1.00 97.44 106 SER A C 1
ATOM 845 O O . SER A 1 106 ? 7.401 -4.197 -9.262 1.00 97.44 106 SER A O 1
ATOM 847 N N . GLU A 1 107 ? 8.870 -2.564 -9.762 1.00 98.19 107 GLU A N 1
ATOM 848 C CA . GLU A 1 107 ? 8.701 -1.786 -8.535 1.00 98.19 107 GLU A CA 1
ATOM 849 C C . GLU A 1 107 ? 7.274 -1.248 -8.424 1.00 98.19 107 GLU A C 1
ATOM 851 O O . GLU A 1 107 ? 6.636 -1.400 -7.383 1.00 98.19 107 GLU A O 1
ATOM 856 N N . ASN A 1 108 ? 6.711 -0.723 -9.516 1.00 97.94 108 ASN A N 1
ATOM 857 C CA . ASN A 1 108 ? 5.331 -0.244 -9.541 1.00 97.94 108 ASN A CA 1
ATOM 858 C C . ASN A 1 108 ? 4.333 -1.374 -9.245 1.00 97.94 108 ASN A C 1
ATOM 860 O O . ASN A 1 108 ? 3.400 -1.196 -8.460 1.00 97.94 108 ASN A O 1
ATOM 864 N N . ARG A 1 109 ? 4.544 -2.569 -9.816 1.00 98.00 109 ARG A N 1
ATOM 865 C CA . ARG A 1 109 ? 3.727 -3.752 -9.493 1.00 98.00 109 ARG A CA 1
ATOM 866 C C . ARG A 1 109 ? 3.852 -4.134 -8.021 1.00 98.00 109 ARG A C 1
ATOM 868 O O . ARG A 1 109 ? 2.843 -4.489 -7.414 1.00 98.00 109 ARG A O 1
ATOM 875 N N . ASN A 1 110 ? 5.052 -4.061 -7.449 1.00 98.25 110 ASN A N 1
ATOM 876 C CA . ASN A 1 110 ? 5.270 -4.357 -6.037 1.00 98.25 110 ASN A CA 1
ATOM 877 C C . ASN A 1 110 ? 4.557 -3.341 -5.129 1.00 98.25 110 ASN A C 1
ATOM 879 O O . ASN A 1 110 ? 3.768 -3.733 -4.272 1.00 98.25 110 ASN A O 1
ATOM 883 N N . LEU A 1 111 ? 4.730 -2.044 -5.392 1.00 98.31 111 LEU A N 1
ATOM 884 C CA . LEU A 1 111 ? 4.060 -0.967 -4.660 1.00 98.31 111 LEU A CA 1
ATOM 885 C C . LEU A 1 111 ? 2.535 -1.085 -4.737 1.00 98.31 111 LEU A C 1
ATOM 887 O O . LEU A 1 111 ? 1.860 -0.948 -3.722 1.00 98.31 111 LEU A O 1
ATOM 891 N N . ARG A 1 112 ? 1.973 -1.425 -5.904 1.00 98.25 112 ARG A N 1
ATOM 892 C CA . ARG A 1 112 ? 0.527 -1.676 -6.042 1.00 98.25 112 ARG A CA 1
ATOM 893 C C . ARG A 1 112 ? 0.049 -2.829 -5.159 1.00 98.25 112 ARG A C 1
ATOM 895 O O . ARG A 1 112 ? -1.017 -2.726 -4.555 1.00 98.25 112 ARG A O 1
ATOM 902 N N . ARG A 1 113 ? 0.820 -3.919 -5.065 1.00 98.12 113 ARG A N 1
ATOM 903 C CA . ARG A 1 113 ? 0.493 -5.049 -4.177 1.00 98.12 113 ARG A CA 1
ATOM 904 C C . ARG A 1 113 ? 0.557 -4.638 -2.710 1.00 98.12 113 ARG A C 1
ATOM 906 O O . ARG A 1 113 ? -0.367 -4.952 -1.969 1.00 98.12 113 ARG 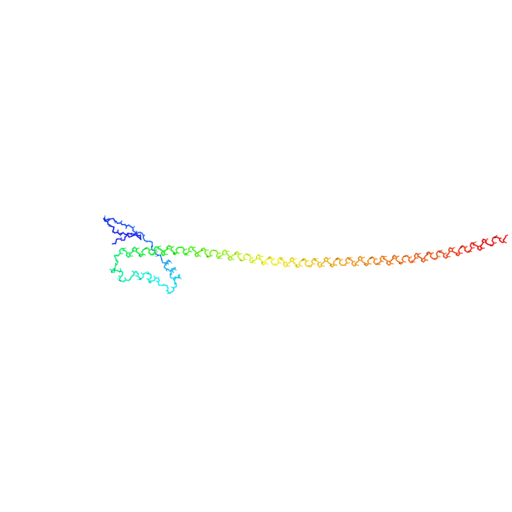A O 1
ATOM 913 N N . GLN A 1 114 ? 1.605 -3.920 -2.309 1.00 97.88 114 GLN A N 1
ATOM 914 C CA . GLN A 1 114 ? 1.773 -3.439 -0.935 1.00 97.88 114 GLN A CA 1
ATOM 915 C C . GLN A 1 114 ? 0.672 -2.455 -0.539 1.00 97.88 114 GLN A C 1
ATOM 917 O O . GLN A 1 114 ? 0.082 -2.599 0.526 1.00 97.88 114 GLN A O 1
ATOM 922 N N . HIS A 1 115 ? 0.335 -1.509 -1.417 1.00 96.81 115 HIS A N 1
ATOM 923 C CA . HIS A 1 115 ? -0.754 -0.565 -1.191 1.00 96.81 115 HIS A CA 1
ATOM 924 C C . HIS A 1 115 ? -2.094 -1.286 -1.021 1.00 96.81 115 HIS A C 1
ATOM 926 O O . HIS A 1 115 ? -2.850 -0.976 -0.104 1.00 96.81 115 HIS A O 1
ATOM 932 N N . LYS A 1 116 ? -2.384 -2.281 -1.872 1.00 98.25 116 LYS A N 1
ATOM 933 C CA . LYS A 1 116 ? -3.592 -3.103 -1.732 1.00 98.25 116 LYS A CA 1
ATOM 934 C C . LYS A 1 116 ? -3.603 -3.852 -0.398 1.00 98.25 116 LYS A C 1
ATOM 936 O O . LYS A 1 116 ? -4.580 -3.764 0.332 1.00 98.25 116 LYS A O 1
ATOM 941 N N . PHE A 1 117 ? -2.508 -4.534 -0.065 1.00 98.44 117 PHE A N 1
ATOM 942 C CA . PHE A 1 117 ? -2.377 -5.262 1.195 1.00 98.44 117 PHE A CA 1
ATOM 943 C C . PHE A 1 117 ? -2.603 -4.355 2.410 1.00 98.44 117 PHE A C 1
ATOM 945 O O . PHE A 1 117 ? -3.350 -4.714 3.317 1.00 98.44 117 PHE A O 1
ATOM 952 N N . LEU A 1 118 ? -1.987 -3.171 2.413 1.00 98.38 118 LEU A N 1
ATOM 953 C CA . LEU A 1 118 ? -2.111 -2.211 3.502 1.00 98.38 118 LEU A CA 1
ATOM 954 C C . LEU A 1 118 ? -3.536 -1.648 3.598 1.00 98.38 118 LEU A C 1
ATOM 956 O O . LEU A 1 118 ? -4.062 -1.512 4.699 1.00 98.38 118 LEU A O 1
ATOM 960 N N . GLY A 1 119 ? -4.181 -1.385 2.458 1.00 98.38 119 GLY A N 1
ATOM 961 C CA . GLY A 1 119 ? -5.593 -1.003 2.404 1.00 98.38 119 GLY A CA 1
ATOM 962 C C . GLY A 1 119 ? -6.508 -2.075 3.001 1.00 98.38 119 GLY A C 1
ATOM 963 O O . GLY A 1 119 ? -7.310 -1.777 3.884 1.00 98.38 119 GLY A O 1
ATOM 964 N N . ASP A 1 120 ? -6.333 -3.334 2.592 1.00 98.44 120 ASP A N 1
ATOM 965 C CA . ASP A 1 120 ? -7.112 -4.476 3.091 1.00 98.44 120 ASP A CA 1
ATOM 966 C C . ASP A 1 120 ? -6.848 -4.751 4.586 1.00 98.44 120 ASP A C 1
ATOM 968 O O . ASP A 1 120 ? -7.728 -5.214 5.317 1.00 98.44 120 ASP A O 1
ATOM 972 N N . TYR A 1 121 ? -5.628 -4.490 5.063 1.00 98.44 121 TYR A N 1
ATOM 973 C CA . TYR A 1 121 ? -5.271 -4.586 6.478 1.00 98.44 121 TYR A CA 1
ATOM 974 C C . TYR A 1 121 ? -5.983 -3.515 7.308 1.00 98.44 121 TYR A C 1
ATOM 976 O O . TYR A 1 121 ? -6.714 -3.859 8.236 1.00 98.44 121 TYR A O 1
ATOM 984 N N . TRP A 1 122 ? -5.835 -2.237 6.950 1.00 98.31 122 TRP A N 1
ATOM 985 C CA . TRP A 1 122 ? -6.454 -1.148 7.707 1.00 98.31 122 TRP A CA 1
ATOM 986 C C . TRP A 1 122 ? -7.978 -1.198 7.665 1.00 98.31 122 TRP A C 1
ATOM 988 O O . TRP A 1 122 ? -8.610 -0.931 8.680 1.00 98.31 122 TRP A O 1
ATOM 998 N N . ALA A 1 123 ? -8.582 -1.603 6.544 1.00 98.31 123 ALA A N 1
ATOM 999 C CA . ALA A 1 123 ? -10.029 -1.790 6.465 1.00 98.31 123 ALA A CA 1
ATOM 1000 C C . ALA A 1 123 ? -10.530 -2.843 7.469 1.00 98.31 123 ALA A C 1
ATOM 1002 O O . ALA A 1 123 ? -11.537 -2.628 8.148 1.00 98.31 123 ALA A O 1
ATOM 1003 N N . ARG A 1 124 ? -9.811 -3.967 7.600 1.00 98.25 124 ARG A N 1
ATOM 1004 C CA . ARG A 1 124 ? -10.129 -5.002 8.595 1.00 9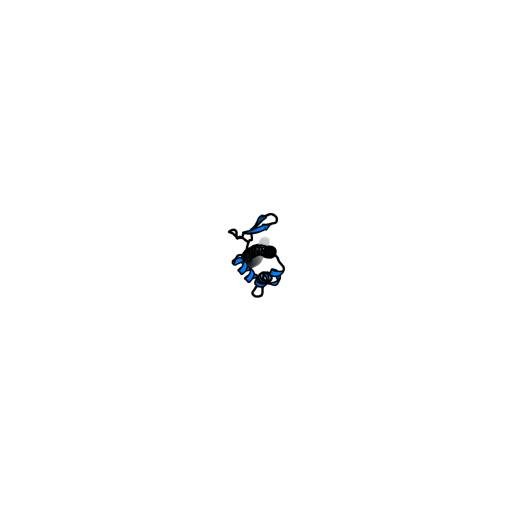8.25 124 ARG A CA 1
ATOM 1005 C C . ARG A 1 124 ? -9.910 -4.511 10.015 1.00 98.25 124 ARG A C 1
ATOM 1007 O O . ARG A 1 124 ? -10.753 -4.761 10.868 1.00 98.25 124 ARG A O 1
ATOM 1014 N N . GLU A 1 125 ? -8.812 -3.809 10.255 1.00 98.25 125 GLU A N 1
ATOM 1015 C CA . GLU A 1 125 ? -8.459 -3.348 11.593 1.00 98.25 125 GLU A CA 1
ATOM 1016 C C . GLU A 1 125 ? -9.424 -2.274 12.105 1.00 98.25 125 GLU A C 1
ATOM 1018 O O . GLU A 1 125 ? -9.894 -2.345 13.238 1.00 98.25 125 GLU A O 1
ATOM 1023 N N . VAL A 1 126 ? -9.816 -1.333 11.243 1.00 98.44 126 VAL A N 1
ATOM 1024 C CA . VAL A 1 126 ? -10.852 -0.340 11.557 1.00 98.44 126 VAL A CA 1
ATOM 1025 C C . VAL A 1 126 ? -12.181 -1.021 11.866 1.00 98.44 126 VAL A C 1
ATOM 1027 O O . VAL A 1 126 ? -12.830 -0.664 12.846 1.00 98.44 126 VAL A O 1
ATOM 1030 N N . LYS A 1 127 ? -12.578 -2.022 11.069 1.00 98.12 127 LYS A N 1
ATOM 1031 C CA . LYS A 1 127 ? -13.804 -2.784 11.325 1.00 98.12 127 LYS A CA 1
ATOM 1032 C C . LYS A 1 127 ? -13.747 -3.498 12.679 1.00 98.12 127 LYS A C 1
ATOM 1034 O O . LYS A 1 127 ? -14.663 -3.338 13.474 1.00 98.12 127 LYS A O 1
ATOM 1039 N N . ARG A 1 128 ? -12.652 -4.211 12.964 1.00 98.25 128 ARG A N 1
ATOM 1040 C CA . ARG A 1 128 ? -12.438 -4.915 14.238 1.00 98.25 128 ARG A CA 1
ATOM 1041 C C . ARG A 1 128 ? -12.575 -3.968 15.431 1.00 98.25 128 ARG A C 1
ATOM 1043 O O . ARG A 1 128 ? -13.309 -4.268 16.364 1.00 98.25 128 ARG A O 1
ATOM 1050 N N . LEU A 1 129 ? -11.913 -2.812 15.381 1.00 98.38 129 LEU A N 1
ATOM 1051 C CA . LEU A 1 129 ? -11.967 -1.819 16.457 1.00 98.38 129 LEU A CA 1
ATOM 1052 C C . LEU A 1 129 ? -13.361 -1.199 16.625 1.00 98.38 129 LEU A C 1
ATOM 1054 O O . LEU A 1 129 ? -13.774 -0.910 17.748 1.00 98.38 129 LEU A O 1
ATOM 1058 N N . LEU A 1 130 ? -14.088 -0.979 15.526 1.00 98.38 130 LEU A N 1
ATOM 1059 C CA . LEU A 1 130 ? -15.469 -0.494 15.576 1.00 98.38 130 LEU A CA 1
ATOM 1060 C C . LEU A 1 130 ? -16.401 -1.521 16.222 1.00 98.38 130 LEU A C 1
ATOM 1062 O O . LEU A 1 130 ? -17.177 -1.144 17.102 1.00 98.38 130 LEU A O 1
ATOM 1066 N N . ASP A 1 131 ? -16.285 -2.788 15.826 1.00 98.25 131 ASP A N 1
ATOM 1067 C CA . ASP A 1 131 ? -17.073 -3.894 16.373 1.00 98.25 131 ASP A CA 1
ATOM 1068 C C . ASP A 1 131 ? -16.772 -4.070 17.877 1.00 98.25 131 ASP A C 1
ATOM 1070 O O . ASP A 1 131 ? -17.684 -4.053 18.701 1.00 98.25 131 ASP A O 1
ATOM 1074 N N . GLU A 1 132 ? -15.495 -4.086 18.277 1.00 98.31 132 GLU A N 1
ATOM 1075 C CA . GLU A 1 132 ? -15.084 -4.179 19.690 1.00 98.31 132 GLU A CA 1
ATOM 1076 C C . GLU A 1 132 ? -15.590 -3.014 20.543 1.00 98.31 132 GLU A C 1
ATOM 1078 O O . GLU A 1 132 ? -16.046 -3.207 21.678 1.00 98.31 132 GLU A O 1
ATOM 1083 N N . LYS A 1 133 ? -15.527 -1.789 20.011 1.00 98.12 133 LYS A N 1
ATOM 1084 C CA . LYS A 1 133 ? -16.058 -0.609 20.697 1.00 98.12 133 LYS A CA 1
ATOM 1085 C C . LYS A 1 133 ? -17.571 -0.711 20.848 1.00 98.12 133 LYS A C 1
ATOM 1087 O O . LYS A 1 133 ? -18.094 -0.363 21.911 1.00 98.12 133 LYS A O 1
ATOM 1092 N N . TYR A 1 134 ? -18.271 -1.147 19.804 1.00 98.00 134 TYR A N 1
ATOM 1093 C CA . TYR A 1 134 ? -19.719 -1.313 19.831 1.00 98.00 134 TYR A CA 1
ATOM 1094 C C . TYR A 1 134 ? -20.128 -2.342 20.886 1.00 98.00 134 TYR A C 1
ATOM 1096 O O . TYR A 1 134 ? -20.932 -2.013 21.761 1.00 98.00 134 TYR A O 1
ATOM 1104 N N . ASP A 1 135 ? -19.506 -3.520 20.867 1.00 98.00 135 ASP A N 1
ATOM 1105 C CA . ASP A 1 135 ? -19.762 -4.608 21.811 1.00 98.00 135 ASP A CA 1
ATOM 1106 C C . ASP A 1 135 ? -19.475 -4.189 23.252 1.00 98.00 135 ASP A C 1
ATOM 1108 O O . ASP A 1 135 ? -20.307 -4.382 24.138 1.00 98.00 135 ASP A O 1
ATOM 1112 N N . SER A 1 136 ? -18.326 -3.551 23.493 1.00 97.06 136 SER A N 1
ATOM 1113 C CA . SER A 1 136 ? -17.970 -3.058 24.828 1.00 97.06 136 SER A CA 1
ATOM 1114 C C . SER A 1 136 ? -18.985 -2.029 25.320 1.00 97.06 136 SER A C 1
ATOM 1116 O O . SER A 1 136 ? -19.468 -2.115 26.445 1.00 97.06 136 SER A O 1
ATOM 1118 N N . THR A 1 137 ? -19.373 -1.080 24.462 1.00 97.94 137 THR A N 1
ATOM 1119 C CA . THR A 1 137 ? -20.372 -0.061 24.812 1.00 97.94 137 THR A CA 1
ATOM 1120 C C . THR A 1 137 ? -21.742 -0.684 25.083 1.00 97.94 137 THR A C 1
ATOM 1122 O O . THR A 1 137 ? -22.447 -0.225 25.980 1.00 97.94 137 THR A O 1
ATOM 1125 N N . GLN A 1 138 ? -22.138 -1.716 24.331 1.00 97.50 138 GLN A N 1
ATOM 1126 C CA . GLN A 1 138 ? -23.387 -2.436 24.586 1.00 97.50 138 GLN A CA 1
ATOM 1127 C C . GLN A 1 138 ? -23.369 -3.138 25.939 1.00 97.50 138 GLN A C 1
ATOM 1129 O O . GLN A 1 138 ? -24.288 -2.919 26.725 1.00 97.50 138 GLN A O 1
ATOM 1134 N N . ARG A 1 139 ? -22.299 -3.878 26.250 1.00 97.62 139 ARG A N 1
ATOM 1135 C CA . ARG A 1 139 ? -22.142 -4.546 27.552 1.00 97.62 139 ARG A CA 1
ATOM 1136 C C . ARG A 1 139 ? -22.212 -3.550 28.703 1.00 97.62 139 ARG A C 1
ATOM 1138 O O . ARG A 1 139 ? -23.020 -3.722 29.603 1.00 97.62 139 ARG A O 1
ATOM 1145 N N . PHE A 1 140 ? -21.479 -2.437 28.614 1.00 97.44 140 PHE A N 1
ATOM 1146 C CA . PHE A 1 140 ? -21.557 -1.389 29.635 1.00 97.44 140 PHE A CA 1
ATOM 1147 C C . PHE A 1 140 ? -22.973 -0.820 29.793 1.00 97.44 140 PHE A C 1
ATOM 1149 O O . PHE A 1 140 ? -23.411 -0.562 30.912 1.00 97.44 140 PHE A O 1
ATOM 1156 N N . ARG A 1 141 ? -23.718 -0.626 28.696 1.00 98.19 141 ARG A N 1
ATOM 1157 C CA . ARG A 1 141 ? -25.117 -0.174 28.772 1.00 98.19 141 ARG A CA 1
ATOM 1158 C C . ARG A 1 141 ? -26.024 -1.202 29.441 1.00 98.19 141 ARG A C 1
ATOM 1160 O O . ARG A 1 141 ? -26.930 -0.811 30.176 1.00 98.19 141 ARG A O 1
ATOM 1167 N N . GLU A 1 142 ? -25.818 -2.481 29.164 1.00 98.25 142 GLU A N 1
ATOM 1168 C CA . GLU A 1 142 ? -26.570 -3.578 29.775 1.00 98.25 142 GLU A CA 1
ATOM 1169 C C . GLU A 1 142 ? -26.271 -3.694 31.269 1.00 98.25 142 GLU A C 1
ATOM 1171 O O . GLU A 1 142 ? -27.212 -3.745 32.061 1.00 98.25 142 GLU A O 1
ATOM 1176 N N . ASP A 1 143 ? -25.000 -3.614 31.659 1.00 98.25 143 ASP A N 1
ATOM 1177 C CA . ASP A 1 143 ? -24.570 -3.634 33.059 1.00 98.25 143 ASP A CA 1
ATOM 1178 C C . ASP A 1 143 ? -25.167 -2.461 33.841 1.00 98.25 143 ASP A C 1
ATOM 1180 O O . ASP A 1 143 ? -25.748 -2.651 34.909 1.00 98.25 143 ASP A O 1
ATOM 1184 N N . VAL A 1 144 ? -25.111 -1.245 33.282 1.00 98.19 144 VAL A N 1
ATOM 1185 C CA . VAL A 1 144 ? -25.745 -0.066 33.890 1.00 98.19 144 VAL A CA 1
ATOM 1186 C C . VAL A 1 144 ? -27.246 -0.293 34.052 1.00 98.19 144 VAL A C 1
ATOM 1188 O O . VAL A 1 144 ? -27.789 -0.053 35.130 1.00 98.19 144 VAL A O 1
ATOM 1191 N N . ARG A 1 145 ? -27.931 -0.789 33.014 1.00 98.38 145 ARG A N 1
ATOM 1192 C CA . ARG A 1 145 ? -29.373 -1.069 33.079 1.00 98.38 145 ARG A CA 1
ATOM 1193 C C . ARG A 1 145 ? -29.697 -2.082 34.177 1.00 98.38 145 ARG A C 1
ATOM 1195 O O . ARG A 1 145 ? -30.679 -1.881 34.892 1.00 98.38 145 ARG A O 1
ATOM 1202 N N . LYS A 1 146 ? -28.876 -3.124 34.317 1.00 98.38 146 LYS A N 1
ATOM 1203 C CA . LYS A 1 146 ? -29.019 -4.158 35.342 1.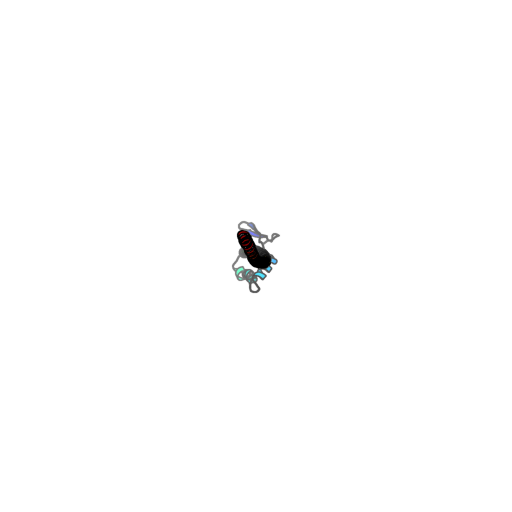00 98.38 146 LYS A CA 1
ATOM 1204 C C . LYS A 1 146 ? -28.867 -3.578 36.748 1.00 98.38 146 LYS A C 1
ATOM 1206 O O . LYS A 1 146 ? -29.760 -3.765 37.565 1.00 98.38 146 LYS A O 1
ATOM 1211 N N . ILE A 1 147 ? -27.817 -2.789 36.990 1.00 98.25 147 ILE A N 1
ATOM 1212 C CA . ILE A 1 147 ? -27.585 -2.117 38.281 1.00 98.25 147 ILE A CA 1
ATOM 1213 C C . ILE A 1 147 ? -28.766 -1.210 38.648 1.00 98.25 147 ILE A C 1
ATOM 1215 O O . ILE A 1 147 ? -29.197 -1.192 39.797 1.00 98.25 147 ILE A O 1
ATOM 1219 N N . TYR A 1 148 ? -29.321 -0.473 37.680 1.00 97.88 148 TYR A N 1
ATOM 1220 C CA . TYR A 1 148 ? -30.504 0.355 37.925 1.00 97.88 148 TYR A CA 1
ATOM 1221 C C . TYR A 1 148 ? -31.731 -0.468 38.336 1.00 97.88 148 TYR A C 1
ATOM 1223 O O . TYR A 1 148 ? -32.457 -0.036 39.228 1.00 97.88 148 TYR A O 1
ATOM 1231 N N . HIS A 1 149 ? -31.961 -1.630 37.715 1.00 98.31 149 HIS A N 1
ATOM 1232 C CA . HIS A 1 149 ? -33.076 -2.511 38.086 1.00 98.31 149 HIS A CA 1
ATOM 1233 C C . HIS A 1 149 ? -32.875 -3.091 39.488 1.00 98.31 149 HIS A C 1
ATOM 1235 O O . HIS A 1 149 ? -33.758 -2.946 40.325 1.00 98.31 149 HIS A O 1
ATOM 1241 N N . GLU A 1 150 ? -31.690 -3.632 39.780 1.00 98.50 150 GLU A N 1
ATOM 1242 C CA . GLU A 1 150 ? -31.358 -4.172 41.107 1.00 98.50 150 GLU A CA 1
ATOM 1243 C C . GLU A 1 150 ? -31.479 -3.093 42.200 1.00 98.50 150 GLU A C 1
ATOM 1245 O O . GLU A 1 150 ? -32.004 -3.338 43.284 1.00 98.50 150 GLU A O 1
ATOM 1250 N N . CYS A 1 151 ? -31.036 -1.863 41.922 1.00 97.69 151 CYS A N 1
ATOM 1251 C CA . CYS A 1 151 ? -31.168 -0.746 42.856 1.00 97.69 151 CYS A CA 1
ATOM 1252 C C . CYS A 1 151 ? -32.636 -0.357 43.095 1.00 97.69 151 CYS A C 1
ATOM 1254 O O . CYS A 1 151 ? -33.006 -0.062 44.232 1.00 97.69 151 CYS A O 1
ATOM 1256 N N . ALA A 1 152 ? -33.471 -0.372 42.052 1.00 98.25 152 ALA A N 1
ATOM 1257 C CA . ALA A 1 152 ? -34.898 -0.090 42.171 1.00 98.25 152 ALA A CA 1
ATOM 1258 C C . ALA A 1 152 ? -35.630 -1.169 42.986 1.00 98.25 152 ALA A C 1
ATOM 1260 O O . ALA A 1 152 ? -36.405 -0.824 43.876 1.00 98.25 152 ALA A O 1
ATOM 1261 N N . GLU A 1 153 ? -35.335 -2.446 42.736 1.00 98.25 153 GLU A N 1
ATOM 1262 C CA . GLU A 1 153 ? -35.886 -3.580 43.490 1.00 98.25 153 GLU A CA 1
ATOM 1263 C C . GLU A 1 153 ? -35.480 -3.520 44.968 1.00 98.25 153 GLU A C 1
ATOM 1265 O O . GLU A 1 153 ? -36.333 -3.587 45.851 1.00 98.25 153 GLU A O 1
ATOM 1270 N N . ASN A 1 154 ? -34.193 -3.298 45.251 1.00 98.19 154 ASN A N 1
ATOM 1271 C CA . ASN A 1 154 ? -33.697 -3.169 46.623 1.00 98.19 154 ASN A CA 1
ATOM 1272 C C . ASN A 1 154 ? -34.321 -1.977 47.355 1.00 98.19 154 ASN A C 1
ATOM 1274 O O . ASN A 1 154 ? -34.629 -2.068 48.542 1.00 98.19 154 ASN A O 1
ATOM 1278 N N . LYS A 1 155 ? -34.510 -0.852 46.655 1.00 98.25 155 LYS A N 1
ATOM 1279 C CA . LYS A 1 155 ? -35.185 0.317 47.219 1.00 98.25 155 LYS A CA 1
ATOM 1280 C C . LYS A 1 155 ? -36.635 -0.012 47.576 1.00 98.25 155 LYS A C 1
ATOM 1282 O O . LYS A 1 155 ? -37.056 0.326 48.677 1.00 98.25 155 LYS A O 1
ATOM 1287 N N . GLN A 1 156 ? -37.368 -0.670 46.679 1.00 98.19 156 GLN A N 1
ATOM 1288 C CA . GLN A 1 156 ? -38.752 -1.067 46.932 1.00 98.19 156 GLN A CA 1
ATOM 1289 C C . GLN A 1 156 ? -38.847 -2.024 48.131 1.00 98.19 156 GLN A C 1
ATOM 1291 O O . GLN A 1 156 ? -39.655 -1.794 49.025 1.00 98.19 156 GLN A O 1
ATOM 1296 N N . ALA A 1 157 ? -37.977 -3.034 48.202 1.00 98.25 157 ALA A N 1
ATOM 1297 C CA . ALA A 1 157 ? -37.941 -3.971 49.325 1.00 98.25 157 ALA A CA 1
ATOM 1298 C C . ALA A 1 157 ? -37.670 -3.268 50.669 1.00 98.25 157 ALA A C 1
ATOM 1300 O O . ALA A 1 157 ? -38.295 -3.588 51.679 1.00 98.25 157 ALA A O 1
ATOM 1301 N N . LEU A 1 158 ? -36.774 -2.274 50.685 1.00 98.31 158 LEU A N 1
ATOM 1302 C CA . LEU A 1 158 ? -36.498 -1.484 51.887 1.00 98.31 158 LEU A CA 1
ATOM 1303 C C . LEU A 1 158 ? -37.689 -0.594 52.280 1.00 98.31 158 LEU A C 1
ATOM 1305 O O . LEU A 1 158 ? -37.966 -0.427 53.465 1.00 98.31 158 LEU A O 1
ATOM 1309 N N . GLU A 1 159 ? -38.394 -0.016 51.305 1.00 98.25 159 GLU A N 1
ATOM 1310 C CA . GLU A 1 159 ? -39.614 0.764 51.551 1.00 98.25 159 GLU A CA 1
ATOM 1311 C C . GLU A 1 159 ? -40.734 -0.107 52.145 1.00 98.25 159 GLU A C 1
ATOM 1313 O O . GLU A 1 159 ? -41.413 0.333 53.076 1.00 98.25 159 GLU A O 1
ATOM 1318 N N . GLU A 1 160 ? -40.881 -1.347 51.672 1.00 98.25 160 GLU A N 1
ATOM 1319 C CA . GLU A 1 160 ? -41.806 -2.345 52.227 1.00 98.25 160 GLU A CA 1
ATOM 1320 C C . GLU A 1 160 ? -41.427 -2.728 53.671 1.00 98.25 160 GLU A C 1
ATOM 1322 O O . GLU A 1 160 ? -42.273 -2.681 54.563 1.00 98.25 160 GLU A O 1
ATOM 1327 N N . GLU A 1 161 ? -40.148 -2.995 53.959 1.00 98.25 161 GLU A N 1
ATOM 1328 C CA . GLU A 1 161 ? -39.697 -3.315 55.325 1.00 98.25 161 GLU A CA 1
ATOM 1329 C C . GLU A 1 161 ? -39.908 -2.143 56.301 1.00 98.25 161 GLU A C 1
ATOM 1331 O O . GLU A 1 161 ? -40.350 -2.328 57.440 1.00 98.25 161 GLU A O 1
ATOM 1336 N N . VAL A 1 162 ? -39.629 -0.912 55.860 1.00 98.19 162 VAL A N 1
ATOM 1337 C CA . VAL A 1 162 ? -39.895 0.299 56.652 1.00 98.19 162 VAL A CA 1
ATOM 1338 C C . VAL A 1 162 ? -41.391 0.451 56.927 1.00 98.19 162 VAL A C 1
ATOM 1340 O O . VAL A 1 162 ? -41.764 0.836 58.040 1.00 98.19 162 VAL A O 1
ATOM 1343 N N . HIS A 1 163 ? -42.245 0.147 55.947 1.00 98.31 163 HIS A N 1
ATOM 1344 C CA . HIS A 1 163 ? -43.694 0.159 56.126 1.00 98.31 163 HIS A CA 1
ATOM 1345 C C . HIS A 1 163 ? -44.127 -0.844 57.205 1.00 98.31 163 HIS A C 1
ATOM 1347 O O . HIS A 1 163 ? -44.763 -0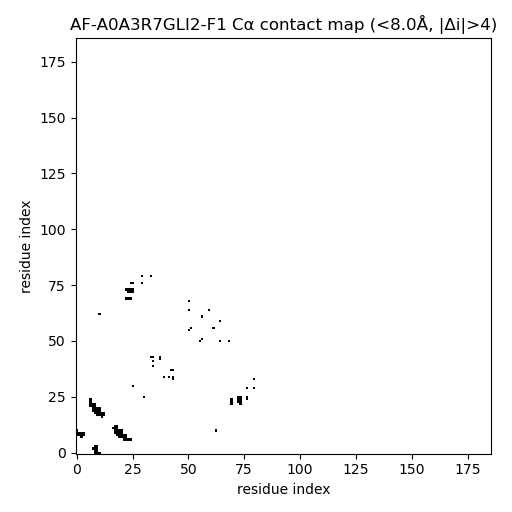.439 58.184 1.00 98.31 163 HIS A O 1
ATOM 1353 N N . ASP A 1 164 ? -43.679 -2.097 57.104 1.00 98.25 164 ASP A N 1
ATOM 1354 C CA . ASP A 1 164 ? -43.984 -3.168 58.061 1.00 98.25 164 ASP A CA 1
ATOM 1355 C C . ASP A 1 164 ? -43.524 -2.839 59.490 1.00 98.25 164 ASP A C 1
ATOM 1357 O O . ASP A 1 164 ? -44.236 -3.073 60.474 1.00 98.25 164 ASP A O 1
ATOM 1361 N N . LEU A 1 165 ? -42.311 -2.296 59.639 1.00 97.88 165 LEU A N 1
ATOM 1362 C CA . LEU A 1 165 ? -41.778 -1.893 60.943 1.00 97.88 165 LEU A CA 1
ATOM 1363 C C . LEU A 1 165 ? -42.581 -0.745 61.554 1.00 97.88 165 LEU A C 1
ATOM 1365 O O . LEU A 1 165 ? -42.804 -0.727 62.769 1.00 97.88 165 LEU A O 1
ATOM 1369 N N . ASN A 1 166 ? -43.032 0.201 60.733 1.00 98.06 166 ASN A N 1
ATOM 1370 C CA . ASN A 1 166 ? -43.840 1.320 61.195 1.00 98.06 166 ASN A CA 1
ATOM 1371 C C . ASN A 1 166 ? -45.232 0.859 61.658 1.00 98.06 166 ASN A C 1
ATOM 1373 O O . ASN A 1 166 ? -45.723 1.339 62.683 1.00 98.06 166 ASN A O 1
ATOM 1377 N N . GLU A 1 167 ? -45.844 -0.110 60.969 1.00 97.88 167 GLU A N 1
ATOM 1378 C CA . GLU A 1 167 ? -47.089 -0.739 61.430 1.00 97.88 167 GLU A CA 1
ATOM 1379 C C . GLU A 1 167 ? -46.902 -1.427 62.789 1.00 97.88 167 GLU A C 1
ATOM 1381 O O . GLU A 1 167 ? -47.621 -1.113 63.741 1.00 97.88 167 GLU A O 1
ATOM 1386 N N . LYS A 1 168 ? -45.861 -2.259 62.938 1.00 97.50 168 LYS A N 1
ATOM 1387 C CA . LYS A 1 168 ? -45.538 -2.918 64.220 1.00 97.50 168 LYS A CA 1
ATOM 1388 C C . LYS A 1 168 ? -45.301 -1.917 65.351 1.00 97.50 168 LYS A C 1
ATOM 1390 O O . LYS A 1 168 ? -45.757 -2.128 66.478 1.00 97.50 168 LYS A O 1
ATOM 1395 N N . LEU A 1 169 ? -44.590 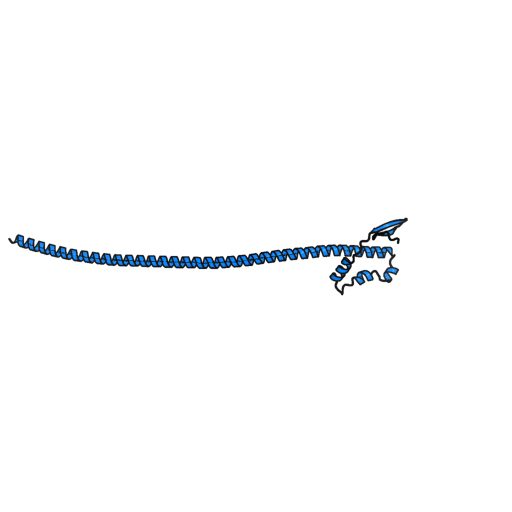-0.823 65.072 1.00 97.81 169 LEU A N 1
ATOM 1396 C CA . LEU A 1 169 ? -44.342 0.240 66.046 1.00 97.81 169 LEU A CA 1
ATOM 1397 C C . LEU A 1 169 ? -45.649 0.919 66.473 1.00 97.81 169 LEU A C 1
ATOM 1399 O O . LEU A 1 169 ? -45.846 1.199 67.661 1.00 97.81 169 LEU A O 1
ATOM 1403 N N . LYS A 1 170 ? -46.548 1.179 65.521 1.00 97.56 170 LYS A N 1
ATOM 1404 C CA . LYS A 1 170 ? -47.861 1.774 65.779 1.00 97.56 170 LYS A CA 1
ATOM 1405 C C . LYS A 1 170 ? -48.710 0.860 66.662 1.00 97.56 170 LYS A C 1
ATOM 1407 O O . LYS A 1 170 ? -49.241 1.338 67.665 1.00 97.56 170 LYS A O 1
ATOM 1412 N N . ASP A 1 171 ? -48.759 -0.434 66.362 1.00 97.50 171 ASP A N 1
ATOM 1413 C CA . ASP A 1 171 ? -49.490 -1.432 67.152 1.00 97.50 171 ASP A CA 1
ATOM 1414 C C . ASP A 1 171 ? -48.946 -1.537 68.581 1.00 97.50 171 ASP A C 1
ATOM 1416 O O . ASP A 1 171 ? -49.701 -1.430 69.554 1.00 97.50 171 ASP A O 1
ATOM 1420 N N . ALA A 1 172 ? -47.621 -1.637 68.734 1.00 96.88 172 ALA A N 1
ATOM 1421 C CA . ALA A 1 172 ? -46.970 -1.650 70.043 1.00 96.88 172 ALA A CA 1
ATOM 1422 C C . ALA A 1 172 ? -47.258 -0.364 70.840 1.00 96.88 172 ALA A C 1
ATOM 1424 O O . ALA A 1 172 ? -47.541 -0.411 72.040 1.00 96.88 172 ALA A O 1
ATOM 1425 N N . THR A 1 173 ? -47.254 0.792 70.171 1.00 97.12 173 THR A N 1
ATOM 1426 C CA . THR A 1 173 ? -47.598 2.079 70.789 1.00 97.12 173 THR A CA 1
ATOM 1427 C C . THR A 1 173 ? -49.057 2.104 71.247 1.00 97.12 173 THR A C 1
ATOM 1429 O O . THR A 1 173 ? -49.335 2.549 72.365 1.00 97.12 173 THR A O 1
ATOM 1432 N N . MET A 1 174 ? -49.994 1.597 70.436 1.00 96.19 174 MET A N 1
ATOM 1433 C CA . MET A 1 174 ? -51.402 1.477 70.828 1.00 96.19 174 MET A CA 1
ATOM 1434 C C . MET A 1 174 ? -51.565 0.567 72.049 1.00 96.19 174 MET A C 1
ATOM 1436 O O . MET A 1 174 ? -52.259 0.943 72.996 1.00 96.19 174 MET A O 1
ATOM 1440 N N . HIS A 1 175 ? -50.882 -0.580 72.078 1.00 96.00 175 HIS A N 1
ATOM 1441 C CA . HIS A 1 175 ? -50.893 -1.493 73.225 1.00 96.00 175 HIS A CA 1
ATOM 1442 C C . HIS A 1 175 ? -50.384 -0.810 74.503 1.00 96.00 175 HIS A C 1
ATOM 1444 O O . HIS A 1 175 ? -51.066 -0.839 75.530 1.00 96.00 175 HIS A O 1
ATOM 1450 N N . CYS A 1 176 ? -49.243 -0.117 74.439 1.00 94.31 176 CYS A N 1
ATOM 1451 C CA . CYS A 1 176 ? -48.708 0.648 75.569 1.00 94.31 176 CYS A CA 1
ATOM 1452 C C . CYS A 1 176 ? -49.682 1.732 76.057 1.00 94.31 176 CYS A C 1
ATOM 1454 O O . CYS A 1 176 ? -49.870 1.899 77.263 1.00 94.31 176 CYS A O 1
ATOM 1456 N N . GLN A 1 177 ? -50.345 2.454 75.146 1.00 94.06 177 GLN A N 1
ATOM 1457 C CA . GLN A 1 177 ? -51.347 3.460 75.516 1.00 94.06 177 GLN A CA 1
ATOM 1458 C C . GLN A 1 177 ? -52.564 2.846 76.213 1.00 94.06 177 GLN A C 1
ATOM 1460 O O . GLN A 1 177 ? -53.078 3.431 77.170 1.00 94.06 177 GLN A O 1
ATOM 1465 N N . ILE A 1 178 ? -53.033 1.685 75.751 1.00 94.50 178 ILE A N 1
ATOM 1466 C CA . ILE A 1 178 ? -54.138 0.952 76.380 1.00 94.50 178 ILE A CA 1
ATOM 1467 C C . ILE A 1 178 ? -53.744 0.539 77.801 1.00 94.50 178 ILE A C 1
ATOM 1469 O O . ILE A 1 178 ? -54.470 0.865 78.743 1.00 94.50 178 ILE A O 1
ATOM 1473 N N . LEU A 1 179 ? -52.570 -0.077 77.974 1.00 93.00 179 LEU A N 1
ATOM 1474 C CA . LEU A 1 179 ? -52.052 -0.474 79.288 1.00 93.00 179 LEU A CA 1
ATOM 1475 C C . LEU A 1 179 ? -51.895 0.735 80.228 1.00 93.00 179 LEU A C 1
ATOM 1477 O O . LEU A 1 179 ? -52.352 0.705 81.369 1.00 93.00 179 LEU A O 1
ATOM 1481 N N . ALA A 1 180 ? -51.349 1.852 79.740 1.00 92.19 180 ALA A N 1
ATOM 1482 C CA . ALA A 1 180 ? -51.205 3.084 80.520 1.00 92.19 180 ALA A CA 1
ATOM 1483 C C . ALA A 1 180 ? -52.550 3.741 80.892 1.00 92.19 180 ALA A C 1
ATOM 1485 O O . ALA A 1 180 ? -52.639 4.482 81.876 1.00 92.19 180 ALA A O 1
ATOM 1486 N N . ARG A 1 181 ? -53.610 3.528 80.102 1.00 91.38 181 ARG A N 1
ATOM 1487 C CA . ARG A 1 181 ? -54.978 3.947 80.457 1.00 91.38 181 ARG A CA 1
ATOM 1488 C C . ARG A 1 181 ? -55.592 3.026 81.508 1.00 91.38 181 ARG A C 1
ATOM 1490 O O . ARG A 1 181 ? -56.337 3.522 82.345 1.00 91.38 181 ARG A O 1
ATOM 1497 N N . GLN A 1 182 ? -55.297 1.728 81.467 1.00 90.94 182 GLN A N 1
ATOM 1498 C CA . GLN A 1 182 ? -55.768 0.761 82.463 1.00 90.94 182 GLN A CA 1
ATOM 1499 C C . GLN A 1 182 ? -55.121 1.004 83.832 1.00 90.94 182 GLN A C 1
ATOM 1501 O O . GLN A 1 182 ? -55.836 1.091 84.824 1.00 90.94 182 GLN A O 1
ATOM 1506 N N . LEU A 1 183 ? -53.805 1.237 83.876 1.00 86.06 183 LEU A N 1
ATOM 1507 C CA . LEU A 1 183 ? -53.071 1.567 85.106 1.00 86.06 183 LEU A CA 1
ATOM 1508 C C . LEU A 1 183 ? -53.562 2.848 85.795 1.00 86.06 183 LEU A C 1
ATOM 1510 O O . LEU A 1 183 ? -53.530 2.930 87.010 1.00 86.06 183 LEU A O 1
ATOM 1514 N N . ARG A 1 184 ? -54.042 3.843 85.039 1.00 82.31 184 ARG A N 1
ATOM 1515 C CA . ARG A 1 184 ? -54.598 5.092 85.598 1.00 82.31 184 ARG A CA 1
ATOM 1516 C C . ARG A 1 184 ? -56.002 4.955 86.196 1.00 82.31 184 ARG A C 1
ATOM 1518 O O . ARG A 1 184 ? -56.487 5.911 86.793 1.00 82.31 184 ARG A O 1
ATOM 1525 N N . LYS A 1 185 ? -56.682 3.833 85.954 1.00 77.19 185 LYS A N 1
ATOM 1526 C CA . LYS A 1 185 ? -58.037 3.554 86.454 1.00 77.19 185 LYS A CA 1
ATOM 1527 C C . LYS A 1 185 ? -58.045 2.597 87.654 1.00 77.19 185 LYS A C 1
ATOM 1529 O O . LYS A 1 185 ? -59.123 2.358 88.190 1.00 77.19 185 LYS A O 1
ATOM 1534 N N . SER A 1 186 ? -56.886 2.046 88.024 1.00 55.41 186 SER A N 1
ATOM 1535 C CA . SER A 1 186 ? -56.659 1.274 89.252 1.00 55.41 186 SER A CA 1
ATOM 1536 C C . SER A 1 186 ? -56.082 2.165 90.342 1.00 55.41 186 SER A C 1
ATOM 1538 O O . SER A 1 186 ? -56.197 1.733 91.508 1.00 55.41 186 SER A O 1
#

Foldseek 3Di:
DDDDPAQWDWDQDPPRDTDIDRFDAQDPVLVVVQCVVQDPPRPPVCVVCVLVPVVCVVVDDPVVSVVVVRVVRVVSVVVSVVVVVVVVVVVVVVVVVVVVVVVVVVVVVVVVVVVVVVVVVVVVVVVVVVVVVVVVVVVVVVVVVVVVVVVVVVVVVVVVVVVVVVVVVVVVVVVVVVVVVVVVVD